Protein AF-A0A446ASQ2-F1 (afdb_monomer_lite)

Sequence (364 aa):
MKTADALNSYEVRLGFFQKNPALAAAFDKPDLTFEQSFQQFNREALRLTLPDPKKNNSLTAAIGLELTYEKGVDGVTIVNGLIDYAIAQEREKISADMDVIINNRIRELDNKITAARALYAIEKTSKIALLLEADSIKRAQLEDELKALRVELKTRRTNRIAELSEAIQIATSLGIKRPTTPSLLGDAEGGKAVNVVHTEVTNQQAPLYFLGTDALLAEKAALLRRVSDDFSEPRIAQINRSLQLLRANREVEVLKARTDEDNFLKDTGAMHKEMVRLKNLDVDLARLQLASIDRQAVEPSGPIKPKRLLIIASGILGGLLIGVIFVLLRFLVAPRHHLVVEAQPLIDTLDQPGKAAVALSSRV

Secondary structure (DSSP, 8-state):
-HHHHHHH-HHHHHHHHHH-GGGGGGT--TTS-HHHHHHHHHHHTEEEEPPPTT-TT-SS---EEEE---TT--HHHHHHHHHHHHHHHHHHHHHHHHHHHHHHHHHHHHHHHHHHHHHHHHHHHHHHHHHHHHHHHHHHHHHHHHHHHHHHHHHHHHHHHHHHHHHHHHHHHTT--S---HHHHHHTTSS------------S---GGGG-HHHHHHHHHHHHT-S--GGG-HHHHHHHHHHHHTTS-HHHHHHHH---GGGGSSSHHHHHHHHHHHHT----GGG------SS-----SS-SS--HHHHHHHHHHHHHHHHHHHHHHHHHHSPPPP--------------------------

Radius of gyration: 68.94 Å; chains: 1; bounding box: 131×49×232 Å

Structure (mmCIF, N/CA/C/O backbone):
data_AF-A0A446ASQ2-F1
#
_entry.id   AF-A0A446ASQ2-F1
#
loop_
_atom_site.group_PDB
_atom_site.id
_atom_site.type_symbol
_atom_site.label_atom_id
_atom_site.label_alt_id
_atom_site.label_comp_id
_atom_site.label_asym_id
_atom_site.label_entity_id
_atom_site.label_seq_id
_atom_site.pdbx_PDB_ins_code
_atom_site.Cartn_x
_atom_site.Cartn_y
_atom_site.Cartn_z
_atom_site.occupancy
_atom_site.B_iso_or_equiv
_atom_site.auth_seq_id
_atom_site.auth_comp_id
_atom_site.auth_asym_id
_atom_site.auth_atom_id
_atom_site.pdbx_PDB_model_num
ATOM 1 N N . MET A 1 1 ? -15.925 -6.040 38.732 1.00 58.72 1 MET A N 1
ATOM 2 C CA . MET A 1 1 ? -15.658 -4.682 39.265 1.00 58.72 1 MET A CA 1
ATOM 3 C C . MET A 1 1 ? -16.552 -3.637 38.614 1.00 58.72 1 MET A C 1
ATOM 5 O O . MET A 1 1 ? -17.286 -3.012 39.356 1.00 58.72 1 MET A O 1
ATOM 9 N N . LYS A 1 2 ? -16.617 -3.520 37.278 1.00 73.81 2 LYS A N 1
ATOM 10 C CA . LYS A 1 2 ? -17.434 -2.478 36.622 1.00 73.81 2 LYS A CA 1
ATOM 11 C C . LYS A 1 2 ? -18.931 -2.475 36.982 1.00 73.81 2 LYS A C 1
ATOM 13 O O . LYS A 1 2 ? -19.501 -1.417 37.205 1.00 73.81 2 LYS A O 1
ATOM 18 N N . THR A 1 3 ? -19.554 -3.643 37.143 1.00 77.25 3 THR A N 1
ATOM 19 C CA . THR A 1 3 ? -20.947 -3.754 37.624 1.00 77.25 3 THR A CA 1
ATOM 20 C C . THR A 1 3 ? -21.133 -3.250 39.060 1.00 77.25 3 THR A C 1
ATOM 22 O O . THR A 1 3 ? -22.179 -2.700 39.383 1.00 77.25 3 THR A O 1
ATOM 25 N N . ALA A 1 4 ? -20.115 -3.379 39.918 1.00 77.62 4 ALA A N 1
ATOM 26 C CA . ALA A 1 4 ? -20.114 -2.831 41.276 1.00 77.62 4 ALA A CA 1
ATOM 27 C C . ALA A 1 4 ? -20.062 -1.299 41.258 1.00 77.62 4 ALA A C 1
ATOM 29 O O . ALA A 1 4 ? -20.762 -0.638 42.022 1.00 77.62 4 ALA A O 1
ATOM 30 N N . ASP A 1 5 ? -19.256 -0.747 40.349 1.00 82.50 5 ASP A N 1
ATOM 31 C CA . ASP A 1 5 ? -19.137 0.694 40.147 1.00 82.50 5 ASP A CA 1
ATOM 32 C C . ASP A 1 5 ? -20.445 1.265 39.580 1.00 82.50 5 ASP A C 1
ATOM 34 O O . ASP A 1 5 ? -20.939 2.280 40.071 1.00 82.50 5 ASP A O 1
ATOM 38 N N . ALA A 1 6 ? -21.070 0.565 38.624 1.00 84.25 6 ALA A N 1
ATOM 39 C CA . ALA A 1 6 ? -22.397 0.898 38.109 1.00 84.25 6 ALA A CA 1
ATOM 40 C C . ALA A 1 6 ? -23.457 0.862 39.221 1.00 84.25 6 ALA A C 1
ATOM 42 O O . ALA A 1 6 ? -24.238 1.799 39.360 1.00 84.25 6 ALA A O 1
ATOM 43 N N . LEU A 1 7 ? -23.428 -0.161 40.080 1.00 85.12 7 LEU A N 1
ATOM 44 C CA . LEU A 1 7 ? -24.301 -0.259 41.250 1.00 85.12 7 LEU A CA 1
ATOM 45 C C . LEU A 1 7 ? -24.078 0.857 42.267 1.00 85.12 7 LEU A C 1
ATOM 47 O O . LEU A 1 7 ? -24.999 1.144 43.023 1.00 85.12 7 LEU A O 1
ATOM 51 N N . ASN A 1 8 ? -22.898 1.475 42.336 1.00 85.25 8 ASN A N 1
ATOM 52 C CA . ASN A 1 8 ? -22.621 2.612 43.218 1.00 85.25 8 ASN A CA 1
ATOM 53 C C . ASN A 1 8 ? -22.897 3.977 42.566 1.00 85.25 8 ASN A C 1
ATOM 55 O O . ASN A 1 8 ? -22.952 4.991 43.261 1.00 85.25 8 ASN A O 1
ATOM 59 N N . SER A 1 9 ? -23.075 4.010 41.245 1.00 88.06 9 SER A N 1
ATOM 60 C CA . SER A 1 9 ? -23.283 5.241 40.491 1.00 88.06 9 SER A CA 1
ATOM 61 C C . SER A 1 9 ? -24.640 5.869 40.804 1.00 88.06 9 SER A C 1
ATOM 63 O O . SER A 1 9 ? -25.688 5.232 40.680 1.00 88.06 9 SER A O 1
ATOM 65 N N . TYR A 1 10 ? -24.619 7.154 41.166 1.00 89.19 10 TYR A N 1
ATOM 66 C CA . TYR A 1 10 ? -25.827 7.953 41.373 1.00 89.19 10 TYR A CA 1
ATOM 67 C C . TYR A 1 10 ? -26.716 7.968 40.124 1.00 89.19 10 TYR A C 1
ATOM 69 O O . TYR A 1 10 ? -27.923 7.788 40.236 1.00 89.19 10 TYR A O 1
ATOM 77 N N . GLU A 1 11 ? -26.117 8.118 38.942 1.00 89.38 11 GLU A N 1
ATOM 78 C CA . GLU A 1 11 ? -26.826 8.194 37.661 1.00 89.38 11 GLU A CA 1
ATOM 79 C C . GLU A 1 11 ? -27.562 6.889 37.333 1.00 89.38 11 GLU A C 1
ATOM 81 O O . GLU A 1 11 ? -28.731 6.910 36.955 1.00 89.38 11 GLU A O 1
ATOM 86 N N . VAL A 1 12 ? -26.912 5.740 37.553 1.00 90.25 12 VAL A N 1
ATOM 87 C CA . VAL A 1 12 ? -27.516 4.420 37.309 1.00 90.25 12 VAL A CA 1
ATOM 88 C C . VAL A 1 12 ? -28.681 4.182 38.266 1.00 90.25 12 VAL A C 1
ATOM 90 O O . VAL A 1 12 ? -29.758 3.763 37.841 1.00 90.25 12 VAL A O 1
ATOM 93 N N . ARG A 1 13 ? -28.494 4.491 39.555 1.00 90.50 13 ARG A N 1
ATOM 94 C CA . ARG A 1 13 ? -29.557 4.361 40.559 1.00 90.50 13 ARG A CA 1
ATOM 95 C C . ARG A 1 13 ? -30.732 5.290 40.247 1.00 90.50 13 ARG A C 1
ATOM 97 O O . ARG A 1 13 ? -31.872 4.842 40.272 1.00 90.50 13 ARG A O 1
ATOM 104 N N . LEU A 1 14 ? -30.468 6.554 39.916 1.00 90.25 14 LEU A N 1
ATOM 105 C CA . LEU A 1 14 ? -31.502 7.530 39.569 1.00 90.25 14 LEU A CA 1
ATOM 106 C C . LEU A 1 14 ? -32.285 7.085 38.327 1.00 90.25 14 LEU A C 1
ATOM 108 O O . LEU A 1 14 ? -33.515 7.079 38.345 1.00 90.25 14 LEU A O 1
ATOM 112 N N . GLY A 1 15 ? -31.579 6.649 37.280 1.00 90.62 15 GLY A N 1
ATOM 113 C CA . GLY A 1 15 ? -32.183 6.164 36.040 1.00 90.62 15 GLY A CA 1
ATOM 114 C C . GLY A 1 15 ? -33.109 4.962 36.250 1.00 90.62 15 GLY A C 1
ATOM 115 O O . GLY A 1 15 ? -34.166 4.889 35.621 1.00 90.62 15 GLY A O 1
ATOM 116 N N . PHE A 1 16 ? -32.778 4.058 37.180 1.00 93.12 16 PHE A N 1
ATOM 117 C CA . PHE A 1 16 ? -33.658 2.945 37.551 1.00 93.12 16 PHE A CA 1
ATOM 118 C C . PHE A 1 16 ? -35.002 3.432 38.112 1.00 93.12 16 PHE A C 1
ATOM 120 O O . PHE A 1 16 ? -36.054 2.979 37.657 1.00 93.12 16 PHE A O 1
ATOM 127 N N . PHE A 1 17 ? -34.990 4.372 39.061 1.00 90.88 17 PHE A N 1
ATOM 128 C CA . PHE A 1 17 ? -36.222 4.888 39.672 1.00 90.88 17 PHE A CA 1
ATOM 129 C C . PHE A 1 17 ? -37.015 5.807 38.739 1.00 90.88 17 PHE A C 1
ATOM 131 O O . PHE A 1 17 ? -38.241 5.809 38.795 1.00 90.88 17 PHE A O 1
ATOM 138 N N . GLN A 1 18 ? -36.349 6.523 37.829 1.00 89.00 18 GLN A N 1
ATOM 139 C CA . GLN A 1 18 ? -37.027 7.280 36.771 1.00 89.00 18 GLN A CA 1
ATOM 140 C C . GLN A 1 18 ? -37.797 6.364 35.808 1.00 89.00 18 GLN A C 1
ATOM 142 O O . GLN A 1 18 ? -38.914 6.691 35.412 1.00 89.00 18 GLN A O 1
ATOM 147 N N . LYS A 1 19 ? -37.234 5.199 35.454 1.00 89.94 19 LYS A N 1
ATOM 148 C CA . LYS A 1 19 ? -37.914 4.196 34.612 1.00 89.94 19 LYS A CA 1
ATOM 149 C C . LYS A 1 19 ? -38.976 3.389 35.367 1.00 89.94 19 LYS A C 1
ATOM 151 O O . LYS A 1 19 ? -39.844 2.799 34.732 1.00 89.94 19 LYS A O 1
ATOM 156 N N . ASN A 1 20 ? -38.931 3.383 36.700 1.00 90.06 20 ASN A N 1
ATOM 157 C CA . ASN A 1 20 ? -39.860 2.655 37.567 1.00 90.06 20 ASN A CA 1
ATOM 158 C C . ASN A 1 20 ? -40.510 3.598 38.600 1.00 90.06 20 ASN A C 1
ATOM 160 O O . ASN A 1 20 ? -40.266 3.451 39.802 1.00 90.06 20 ASN A O 1
ATOM 164 N N . PRO A 1 21 ? -41.366 4.548 38.173 1.00 84.81 21 PRO A N 1
ATOM 165 C CA . PRO A 1 21 ? -41.918 5.577 39.059 1.00 84.81 21 PRO A CA 1
ATOM 166 C C . PRO A 1 21 ? -42.766 5.002 40.202 1.00 84.81 21 PRO A C 1
ATOM 168 O O . PRO A 1 21 ? -42.817 5.580 41.282 1.00 84.81 21 PRO A O 1
ATOM 171 N N . ALA A 1 22 ? -43.374 3.825 40.016 1.00 86.06 22 ALA A N 1
ATOM 172 C CA . ALA A 1 22 ? -44.120 3.134 41.069 1.00 86.06 22 ALA A CA 1
ATOM 173 C C . ALA A 1 22 ? -43.245 2.750 42.280 1.00 86.06 22 ALA A C 1
ATOM 175 O O . ALA A 1 22 ? -43.734 2.707 43.405 1.00 86.06 22 ALA A O 1
ATOM 176 N N . LEU A 1 23 ? -41.946 2.508 42.065 1.00 85.06 23 LEU A N 1
ATOM 177 C CA . LEU A 1 23 ? -40.993 2.174 43.126 1.00 85.06 23 LEU A CA 1
ATOM 178 C C . LEU A 1 23 ? -40.429 3.421 43.825 1.00 85.06 23 LEU A C 1
ATOM 180 O O . LEU A 1 23 ? -39.821 3.298 44.886 1.00 85.06 23 LEU A O 1
ATOM 184 N N . ALA A 1 24 ? -40.649 4.621 43.275 1.00 81.38 24 ALA A N 1
ATOM 185 C CA . ALA A 1 24 ? -40.200 5.874 43.884 1.00 81.38 24 ALA A CA 1
ATOM 186 C C . ALA A 1 24 ? -40.971 6.230 45.167 1.00 81.38 24 ALA A C 1
ATOM 188 O O . ALA A 1 24 ? -40.451 6.947 46.020 1.00 81.38 24 ALA A O 1
ATOM 189 N N . ALA A 1 25 ? -42.154 5.637 45.369 1.00 79.62 25 ALA A N 1
ATOM 190 C CA . ALA A 1 25 ? -42.905 5.719 46.624 1.00 79.62 25 ALA A CA 1
ATOM 191 C C . ALA A 1 25 ? -42.098 5.233 47.847 1.00 79.62 25 ALA A C 1
ATOM 193 O O . ALA A 1 25 ? -42.438 5.556 48.980 1.00 79.62 25 ALA A O 1
ATOM 194 N N . ALA A 1 26 ? -41.008 4.486 47.628 1.00 78.50 26 ALA A N 1
ATOM 195 C CA . ALA A 1 26 ? -40.071 4.063 48.664 1.00 78.50 26 ALA A CA 1
ATOM 196 C C . ALA A 1 26 ? -39.354 5.215 49.384 1.00 78.50 26 ALA A C 1
ATOM 198 O O . ALA A 1 26 ? -38.871 5.028 50.501 1.00 78.50 26 ALA A O 1
ATOM 199 N N . PHE A 1 27 ? -39.226 6.371 48.731 1.00 82.06 27 PHE A N 1
ATOM 200 C CA . PHE A 1 27 ? -38.487 7.516 49.256 1.00 82.06 27 PHE A CA 1
ATOM 201 C C . PHE A 1 27 ? -39.173 8.858 49.025 1.00 82.06 27 PHE A C 1
ATOM 203 O O . PHE A 1 27 ? -38.632 9.876 49.451 1.00 82.06 27 PHE A O 1
ATOM 210 N N . ASP A 1 28 ? -40.336 8.878 48.376 1.00 80.62 28 ASP A N 1
ATOM 211 C CA . ASP A 1 28 ? -41.070 10.109 48.131 1.00 80.62 28 ASP A CA 1
ATOM 212 C C . ASP A 1 28 ? -41.497 10.759 49.456 1.00 80.62 28 ASP A C 1
ATOM 214 O O . ASP A 1 28 ? -42.126 10.132 50.312 1.00 80.62 28 ASP A O 1
ATOM 218 N N . LYS A 1 29 ? -41.094 12.017 49.652 1.00 80.00 29 LYS A N 1
ATOM 219 C CA . LYS A 1 29 ? -41.368 12.787 50.866 1.00 80.00 29 LYS A CA 1
ATOM 220 C C . LYS A 1 29 ? -42.029 14.099 50.460 1.00 80.00 29 LYS A C 1
ATOM 222 O O . LYS A 1 29 ? -41.419 14.839 49.693 1.00 80.00 29 LYS A O 1
ATOM 227 N N . PRO A 1 30 ? -43.205 14.434 51.018 1.00 76.88 30 PRO A N 1
ATOM 228 C CA . PRO A 1 30 ? -43.970 15.611 50.602 1.00 76.88 30 PRO A CA 1
ATOM 229 C C . PRO A 1 30 ? -43.236 16.944 50.829 1.00 76.88 30 PRO A C 1
ATOM 231 O O . PRO A 1 30 ? -43.546 17.926 50.163 1.00 76.88 30 PRO A O 1
ATOM 234 N N . ASP A 1 31 ? -42.245 16.971 51.726 1.00 81.69 31 ASP A N 1
ATOM 235 C CA . ASP A 1 31 ? -41.517 18.185 52.117 1.00 81.69 31 ASP A CA 1
ATOM 236 C C . ASP A 1 31 ? -40.181 18.391 51.372 1.00 81.69 31 ASP A C 1
ATOM 238 O O . ASP A 1 31 ? -39.486 19.378 51.616 1.00 81.69 31 ASP A O 1
ATOM 242 N N . LEU A 1 32 ? -39.776 17.462 50.495 1.00 84.69 32 LEU A N 1
ATOM 243 C CA . LEU A 1 32 ? -38.488 17.499 49.791 1.00 84.69 32 LEU A CA 1
ATOM 244 C C . LEU A 1 32 ? -38.676 17.411 48.278 1.00 84.69 32 LEU A C 1
ATOM 246 O O . LEU A 1 32 ? -39.645 16.843 47.784 1.00 84.69 32 LEU A O 1
ATOM 250 N N . THR A 1 33 ? -37.706 17.930 47.523 1.00 87.06 33 THR A N 1
ATOM 251 C CA . THR A 1 33 ? -37.672 17.665 46.080 1.00 87.06 33 THR A CA 1
ATOM 252 C C . THR A 1 33 ? -37.328 16.199 45.820 1.00 87.06 33 THR A C 1
ATOM 254 O O . THR A 1 33 ? -36.648 15.559 46.625 1.00 87.06 33 THR A O 1
ATOM 257 N N . PHE A 1 34 ? -37.744 15.675 44.665 1.00 84.81 34 PHE A N 1
ATOM 258 C CA . PHE A 1 34 ? -37.451 14.298 44.254 1.00 84.81 34 PHE A CA 1
ATOM 259 C C . PHE A 1 34 ? -35.954 13.951 44.333 1.00 84.81 34 PHE A C 1
ATOM 261 O O . PHE A 1 34 ? -35.575 12.877 44.789 1.00 84.81 34 PHE A O 1
ATOM 268 N N . GLU A 1 35 ? -35.076 14.868 43.921 1.00 86.12 35 GLU A N 1
ATOM 269 C CA . GLU A 1 35 ? -33.626 14.648 43.982 1.00 86.12 35 GLU A CA 1
ATOM 270 C C . GLU A 1 35 ? -33.098 14.644 45.421 1.00 86.12 35 GLU A C 1
ATOM 272 O O . GLU A 1 35 ? -32.247 13.825 45.764 1.00 86.12 35 GLU A O 1
ATOM 277 N N . GLN A 1 36 ? -33.619 15.519 46.285 1.00 86.94 36 GLN A N 1
ATOM 278 C CA . GLN A 1 36 ? -33.233 15.570 47.698 1.00 86.94 36 GLN A CA 1
ATOM 279 C C . GLN A 1 36 ? -33.691 14.317 48.448 1.00 86.94 36 GLN A C 1
ATOM 281 O O . GLN A 1 36 ? -32.929 13.753 49.239 1.00 86.94 36 GLN A O 1
ATOM 286 N N . SER A 1 37 ? -34.915 13.859 48.183 1.00 87.25 37 SER A N 1
ATOM 287 C CA . SER A 1 37 ? -35.464 12.643 48.777 1.00 87.25 37 SER A CA 1
ATOM 288 C C . SER A 1 37 ? -34.714 11.399 48.287 1.00 87.25 37 SER A C 1
ATOM 290 O O . SER A 1 37 ? -34.310 10.563 49.101 1.00 87.25 37 SER A O 1
ATOM 292 N N . PHE A 1 38 ? -34.394 11.339 46.992 1.00 89.50 38 PHE A N 1
ATOM 293 C CA . PHE A 1 38 ? -33.566 10.290 46.406 1.00 89.50 38 PHE A CA 1
ATOM 294 C C . PHE A 1 38 ? -32.138 10.277 46.972 1.00 89.50 38 PHE A C 1
ATOM 296 O O . PHE A 1 38 ? -31.625 9.220 47.341 1.00 89.50 38 PHE A O 1
ATOM 303 N N . GLN A 1 39 ? -31.487 11.436 47.103 1.00 87.88 39 GLN A N 1
ATOM 304 C CA . GLN A 1 39 ? -30.143 11.530 47.677 1.00 87.88 39 GLN A CA 1
ATOM 305 C C . GLN A 1 39 ? -30.125 11.075 49.142 1.00 87.88 39 GLN A C 1
ATOM 307 O O . GLN A 1 39 ? -29.208 10.356 49.556 1.00 87.88 39 GLN A O 1
ATOM 312 N N . GLN A 1 40 ? -31.138 11.459 49.926 1.00 86.62 40 GLN A N 1
ATOM 313 C CA . GLN A 1 40 ? -31.275 11.008 51.307 1.00 86.62 40 GLN A CA 1
ATOM 314 C C . GLN A 1 40 ? -31.456 9.487 51.376 1.00 86.62 40 GLN A C 1
ATOM 316 O O . GLN A 1 40 ? -30.736 8.817 52.120 1.00 86.62 40 GLN A O 1
ATOM 321 N N . PHE A 1 41 ? -32.358 8.935 50.566 1.00 88.56 41 PHE A N 1
ATOM 322 C CA . PHE A 1 41 ? -32.568 7.494 50.444 1.00 88.56 41 PHE A CA 1
ATOM 323 C C . PHE A 1 41 ? -31.278 6.759 50.074 1.00 88.56 41 PHE A C 1
ATOM 325 O O . PHE A 1 41 ? -30.896 5.789 50.727 1.00 88.56 41 PHE A O 1
ATOM 332 N N . ASN A 1 42 ? -30.536 7.267 49.095 1.00 87.62 42 ASN A N 1
ATOM 333 C CA . ASN A 1 42 ? -29.297 6.650 48.651 1.00 87.62 42 ASN A CA 1
ATOM 334 C C . ASN A 1 42 ? -28.225 6.590 49.754 1.00 87.62 42 ASN A C 1
ATOM 336 O O . ASN A 1 42 ? -27.431 5.654 49.794 1.00 87.62 42 ASN A O 1
ATOM 340 N N . ARG A 1 43 ? -28.203 7.583 50.654 1.00 86.25 43 ARG A N 1
ATOM 341 C CA . ARG A 1 43 ? -27.259 7.661 51.779 1.00 86.25 43 ARG A CA 1
ATOM 342 C C . ARG A 1 43 ? -27.683 6.805 52.976 1.00 86.25 43 ARG A C 1
ATOM 344 O O . ARG A 1 43 ? -26.828 6.277 53.686 1.00 86.25 43 ARG A O 1
ATOM 351 N N . GLU A 1 44 ? -28.982 6.734 53.251 1.00 85.06 44 GLU A N 1
ATOM 352 C CA . GLU A 1 44 ? -29.517 6.179 54.503 1.00 85.06 44 GLU A CA 1
ATOM 353 C C . GLU A 1 44 ? -30.067 4.757 54.347 1.00 85.06 44 GLU A C 1
ATOM 355 O O . GLU A 1 44 ? -29.914 3.946 55.263 1.00 85.06 44 GLU A O 1
ATOM 360 N N . ALA A 1 45 ? -30.667 4.449 53.196 1.00 82.56 45 ALA A N 1
ATOM 361 C CA . ALA A 1 45 ? -31.369 3.198 52.933 1.00 82.56 45 ALA A CA 1
ATOM 362 C C . ALA A 1 45 ? -30.530 2.186 52.144 1.00 82.56 45 ALA A C 1
ATOM 364 O O . ALA A 1 45 ? -30.562 1.003 52.478 1.00 82.56 45 ALA A O 1
ATOM 365 N N . LEU A 1 46 ? -29.779 2.628 51.128 1.00 85.56 46 LEU A N 1
ATOM 366 C CA . LEU A 1 46 ? -28.970 1.758 50.265 1.00 85.56 46 LEU A CA 1
ATOM 367 C C . LEU A 1 46 ? -27.531 1.636 50.773 1.00 85.56 46 LEU A C 1
ATOM 369 O O . LEU A 1 46 ? -26.803 2.622 50.877 1.00 85.56 46 LEU A O 1
ATOM 373 N N . ARG A 1 47 ? -27.081 0.409 51.037 1.00 85.25 47 ARG A N 1
ATOM 374 C CA . ARG A 1 47 ? -25.702 0.116 51.448 1.00 85.25 47 ARG A CA 1
ATOM 375 C C . ARG A 1 47 ? -25.067 -0.892 50.503 1.00 85.25 47 ARG A C 1
ATOM 377 O O . ARG A 1 47 ? -25.586 -1.987 50.322 1.00 85.25 47 ARG A O 1
ATOM 384 N N . LEU A 1 48 ? -23.925 -0.513 49.931 1.00 83.88 48 LEU A N 1
ATOM 385 C CA . LEU A 1 48 ? -23.087 -1.388 49.117 1.00 83.88 48 LEU A CA 1
ATOM 386 C C . LEU A 1 48 ? -21.874 -1.817 49.947 1.00 83.88 48 LEU A C 1
ATOM 388 O O . LEU A 1 48 ? -21.103 -0.970 50.401 1.00 83.88 48 LEU A O 1
ATOM 392 N N . THR A 1 49 ? -21.703 -3.117 50.154 1.00 82.81 49 THR A N 1
ATOM 393 C CA . THR A 1 49 ? -20.533 -3.683 50.826 1.00 82.81 49 THR A CA 1
ATOM 394 C C . THR A 1 49 ? -19.553 -4.199 49.778 1.00 82.81 49 THR A C 1
ATOM 396 O O . THR A 1 49 ? -19.872 -5.062 48.961 1.00 82.81 49 THR A O 1
ATOM 399 N N . LEU A 1 50 ? -18.350 -3.621 49.779 1.00 77.94 50 LEU A N 1
ATOM 400 C CA . LEU A 1 50 ? -17.259 -3.997 48.884 1.00 77.94 50 LEU A CA 1
ATOM 401 C C . LEU A 1 50 ? -16.238 -4.863 49.645 1.00 77.94 50 LEU A C 1
ATOM 403 O O . LEU A 1 50 ? -15.996 -4.608 50.829 1.00 77.94 50 LEU A O 1
ATOM 407 N N . PRO A 1 51 ? -15.614 -5.859 48.992 1.00 71.75 51 PRO A N 1
ATOM 408 C CA . PRO A 1 51 ? -14.520 -6.628 49.581 1.00 71.75 51 PRO A CA 1
ATOM 409 C C . PRO A 1 51 ? -13.352 -5.722 49.995 1.00 71.75 51 PRO A C 1
ATOM 411 O O . PRO A 1 51 ? -12.992 -4.798 49.268 1.00 71.75 51 PRO A O 1
ATOM 414 N N . ASP A 1 52 ? -12.735 -6.006 51.143 1.00 68.38 52 ASP A N 1
ATOM 415 C CA . ASP A 1 52 ? -11.587 -5.244 51.645 1.00 68.38 52 ASP A CA 1
ATOM 416 C C . ASP A 1 52 ? -10.340 -5.512 50.774 1.00 68.38 52 ASP A C 1
ATOM 418 O O . ASP A 1 52 ? -9.850 -6.649 50.753 1.00 68.38 52 ASP A O 1
ATOM 422 N N . PRO A 1 53 ? -9.786 -4.500 50.075 1.00 63.72 53 PRO A N 1
ATOM 423 C CA . PRO A 1 53 ? -8.672 -4.684 49.144 1.00 63.72 53 PRO A CA 1
ATOM 424 C C . PRO A 1 53 ? -7.373 -5.137 49.824 1.00 63.72 53 PRO A C 1
ATOM 426 O O . PRO A 1 53 ? -6.449 -5.567 49.140 1.00 63.72 53 PRO A O 1
ATOM 429 N N . LYS A 1 54 ? -7.274 -5.052 51.159 1.00 65.50 54 LYS A N 1
ATOM 430 C CA . LYS A 1 54 ? -6.079 -5.456 51.922 1.00 65.50 54 LYS A CA 1
ATOM 431 C C . LYS A 1 54 ? -6.112 -6.911 52.403 1.00 65.50 54 LYS A C 1
ATOM 433 O O . LYS A 1 54 ? -5.107 -7.403 52.915 1.00 65.50 54 LYS A O 1
ATOM 438 N N . LYS A 1 55 ? -7.235 -7.623 52.250 1.00 62.62 55 LYS A N 1
ATOM 439 C CA . LYS A 1 55 ? -7.368 -9.039 52.633 1.00 62.62 55 LYS A CA 1
ATOM 440 C C . LYS A 1 55 ? -7.181 -9.952 51.417 1.00 62.62 55 LYS A C 1
ATOM 442 O O . LYS A 1 55 ? -8.151 -10.404 50.812 1.00 62.62 55 LYS A O 1
ATOM 447 N N . ASN A 1 56 ? -5.923 -10.291 51.127 1.00 53.34 56 ASN A N 1
ATOM 448 C CA . ASN A 1 56 ? -5.476 -11.153 50.014 1.00 53.34 56 ASN A CA 1
ATOM 449 C C . ASN A 1 56 ? -6.011 -12.606 50.012 1.00 53.34 56 ASN A C 1
ATOM 451 O O . ASN A 1 56 ? -5.634 -13.375 49.136 1.00 53.34 56 ASN A O 1
ATOM 455 N N . ASN A 1 57 ? -6.872 -13.004 50.957 1.00 51.03 57 ASN A N 1
ATOM 456 C CA . ASN A 1 57 ? -7.339 -14.390 51.114 1.00 51.03 57 ASN A CA 1
ATOM 457 C C . ASN A 1 57 ? -8.842 -14.589 50.832 1.00 51.03 57 ASN A C 1
ATOM 459 O O . ASN A 1 57 ? -9.428 -15.592 51.238 1.00 51.03 57 ASN A O 1
ATOM 463 N N . SER A 1 58 ? -9.491 -13.631 50.169 1.00 51.72 58 SER A N 1
ATOM 464 C CA . SER A 1 58 ? -10.930 -13.689 49.892 1.00 51.72 58 SER A CA 1
ATOM 465 C C . SER A 1 58 ? -11.177 -14.413 48.565 1.00 51.72 58 SER A C 1
ATOM 467 O O . SER A 1 58 ? -11.200 -13.790 47.509 1.00 51.72 58 SER A O 1
ATOM 469 N N . LEU A 1 59 ? -11.350 -15.736 48.623 1.00 52.44 59 LEU A N 1
ATOM 470 C CA . LEU A 1 59 ? -11.591 -16.626 47.471 1.00 52.44 59 LEU A CA 1
ATOM 471 C C . LEU A 1 59 ? -12.855 -16.293 46.645 1.00 52.44 59 LEU A C 1
ATOM 473 O O . LEU A 1 59 ? -13.040 -16.850 45.569 1.00 52.44 59 LEU A O 1
ATOM 477 N N . THR A 1 60 ? -13.679 -15.344 47.086 1.00 54.53 60 THR A N 1
ATOM 478 C CA . THR A 1 60 ? -14.767 -14.745 46.303 1.00 54.53 60 THR A CA 1
ATOM 479 C C . THR A 1 60 ? -14.913 -13.276 46.685 1.00 54.53 60 THR A C 1
ATOM 481 O O . THR A 1 60 ? -15.303 -12.949 47.808 1.00 54.53 60 THR A O 1
ATOM 484 N N . ALA A 1 61 ? -14.610 -12.375 45.751 1.00 65.25 61 ALA A N 1
ATOM 485 C CA . ALA A 1 61 ? -14.904 -10.950 45.863 1.00 65.25 61 ALA A CA 1
ATOM 486 C C . ALA A 1 61 ? -16.423 -10.724 45.709 1.00 65.25 61 ALA A C 1
ATOM 488 O O . ALA A 1 61 ? -16.892 -10.300 44.656 1.00 65.25 61 ALA A O 1
ATOM 489 N N . ALA A 1 62 ? -17.198 -11.079 46.736 1.00 73.00 62 ALA A N 1
ATOM 490 C CA . ALA A 1 62 ? -18.646 -10.905 46.752 1.00 73.00 62 ALA A CA 1
ATOM 491 C C . ALA A 1 62 ? -19.008 -9.458 47.111 1.00 73.00 62 ALA A C 1
ATOM 493 O O . ALA A 1 62 ? -18.451 -8.877 48.042 1.00 73.00 62 ALA A O 1
ATOM 494 N N . ILE A 1 63 ? -19.945 -8.885 46.364 1.00 82.00 63 ILE A N 1
ATOM 495 C CA . ILE A 1 63 ? -20.480 -7.545 46.600 1.00 82.00 63 ILE A CA 1
ATOM 496 C C . ILE A 1 63 ? -21.871 -7.722 47.198 1.00 82.00 63 ILE A C 1
ATOM 498 O O . ILE A 1 63 ? -22.703 -8.411 46.610 1.00 82.00 63 ILE A O 1
ATOM 502 N N . GLY A 1 64 ? -22.118 -7.125 48.362 1.00 84.94 64 GLY A N 1
ATOM 503 C CA . GLY A 1 64 ? -23.434 -7.143 48.992 1.00 84.94 64 GLY A CA 1
ATOM 504 C C . GLY A 1 64 ? -24.180 -5.844 48.724 1.00 84.94 64 GLY A C 1
ATOM 505 O O . GLY A 1 64 ? -23.614 -4.760 48.862 1.00 84.94 64 GLY A O 1
ATOM 506 N N . LEU A 1 65 ? -25.455 -5.949 48.360 1.00 87.38 65 LEU A N 1
ATOM 507 C CA . LEU A 1 65 ? -26.361 -4.811 48.270 1.00 87.38 65 LEU A CA 1
ATOM 508 C C . LEU A 1 65 ? -27.480 -4.992 49.294 1.00 87.38 65 LEU A C 1
ATOM 510 O O . LEU A 1 65 ? -28.214 -5.977 49.258 1.00 87.38 65 LEU A O 1
ATOM 514 N N . GLU A 1 66 ? -27.598 -4.035 50.205 1.00 87.44 66 GLU A N 1
ATOM 515 C CA . GLU A 1 66 ? -28.606 -4.022 51.259 1.00 87.44 66 GLU A CA 1
ATOM 516 C C . GLU A 1 66 ? -29.499 -2.792 51.110 1.00 87.44 66 GLU A C 1
ATOM 518 O O . GLU A 1 66 ? -29.017 -1.687 50.843 1.00 87.44 66 GLU A O 1
ATOM 523 N N . LEU A 1 67 ? -30.801 -2.979 51.326 1.00 89.50 67 LEU A N 1
ATOM 524 C CA . LEU A 1 67 ? -31.786 -1.906 51.336 1.00 89.50 67 LEU A CA 1
ATOM 525 C C . LEU A 1 67 ? -32.571 -1.916 52.649 1.00 89.50 67 LEU A C 1
ATOM 527 O O . LEU A 1 67 ? -33.165 -2.925 53.025 1.00 89.50 67 LEU A O 1
ATOM 531 N N . THR A 1 68 ? -32.609 -0.769 53.323 1.00 87.94 68 THR A N 1
ATOM 532 C CA . THR A 1 68 ? -33.463 -0.524 54.492 1.00 87.94 68 THR A CA 1
ATOM 533 C C . THR A 1 68 ? -34.680 0.288 54.068 1.00 87.94 68 THR A C 1
ATOM 535 O O . THR A 1 68 ? -34.523 1.377 53.533 1.00 87.94 68 THR A O 1
ATOM 538 N N . TYR A 1 69 ? -35.888 -0.212 54.319 1.00 86.75 69 TYR A N 1
ATOM 539 C CA . TYR A 1 69 ? -37.126 0.407 53.840 1.00 86.75 69 TYR A CA 1
ATOM 540 C C . TYR A 1 69 ? -38.249 0.360 54.887 1.00 86.75 69 TYR A C 1
ATOM 542 O O . TYR A 1 69 ? -38.181 -0.399 55.859 1.00 86.75 69 TYR A O 1
ATOM 550 N N . GLU A 1 70 ? -39.268 1.203 54.701 1.00 83.69 70 GLU A N 1
ATOM 551 C CA . GLU A 1 70 ? -40.446 1.282 55.571 1.00 83.69 70 GLU A CA 1
ATOM 552 C C . GLU A 1 70 ? -41.508 0.225 55.231 1.00 83.69 70 GLU A C 1
ATOM 554 O O . GLU A 1 70 ? -41.518 -0.379 54.159 1.00 83.69 70 GLU A O 1
ATOM 559 N N . LYS A 1 71 ? -42.440 -0.015 56.161 1.00 78.62 71 LYS A N 1
ATOM 560 C CA . LYS A 1 71 ? -43.498 -1.014 55.974 1.00 78.62 71 LYS A CA 1
ATOM 561 C C . LYS A 1 71 ? -44.443 -0.581 54.844 1.00 78.62 71 LYS A C 1
ATOM 563 O O . LYS A 1 71 ? -45.078 0.458 54.955 1.00 78.62 71 LYS A O 1
ATOM 568 N N . GLY A 1 72 ? -44.585 -1.421 53.817 1.00 78.25 72 GLY A N 1
ATOM 569 C CA . GLY A 1 72 ? -45.407 -1.145 52.628 1.00 78.25 72 GLY A CA 1
ATOM 570 C C . GLY A 1 72 ? -44.594 -0.865 51.361 1.00 78.25 72 GLY A C 1
ATOM 571 O O . GLY A 1 72 ? -45.171 -0.807 50.282 1.00 78.25 72 GLY A O 1
ATOM 572 N N . VAL A 1 73 ? -43.268 -0.746 51.480 1.00 84.75 73 VAL A N 1
ATOM 573 C CA . VAL A 1 73 ? -42.347 -0.625 50.346 1.00 84.75 73 VAL A CA 1
ATOM 574 C C . VAL A 1 73 ? -41.878 -2.008 49.900 1.00 84.75 73 VAL A C 1
ATOM 576 O O . VAL A 1 73 ? -41.439 -2.813 50.723 1.00 84.75 73 VAL A O 1
ATOM 579 N N . ASP A 1 74 ? -41.910 -2.267 48.594 1.00 85.50 74 ASP A N 1
ATOM 580 C CA . ASP A 1 74 ? -41.354 -3.487 48.008 1.00 85.50 74 ASP A CA 1
ATOM 581 C C . ASP A 1 74 ? -39.835 -3.362 47.812 1.00 85.50 74 ASP A C 1
ATOM 583 O O . ASP A 1 74 ? -39.321 -3.059 46.732 1.00 85.50 74 ASP A O 1
ATOM 587 N N . GLY A 1 75 ? -39.095 -3.568 48.902 1.00 85.44 75 GLY A N 1
ATOM 588 C CA . GLY A 1 75 ? -37.639 -3.487 48.874 1.00 85.44 75 GLY A CA 1
ATOM 589 C C . GLY A 1 75 ? -36.957 -4.616 48.094 1.00 85.44 75 GLY A C 1
ATOM 590 O O . GLY A 1 75 ? -35.837 -4.430 47.622 1.00 85.44 75 GLY A O 1
ATOM 591 N N . VAL A 1 76 ? -37.608 -5.773 47.930 1.00 88.75 76 VAL A N 1
ATOM 592 C CA . VAL A 1 76 ? -37.033 -6.918 47.204 1.00 88.75 76 VAL A CA 1
ATOM 593 C C . VAL A 1 76 ? -36.981 -6.619 45.712 1.00 88.75 76 VAL A C 1
ATOM 595 O O . VAL A 1 76 ? -35.925 -6.776 45.091 1.00 88.75 76 VAL A O 1
ATOM 598 N N . THR A 1 77 ? -38.085 -6.115 45.157 1.00 90.25 77 THR A N 1
ATOM 599 C CA . THR A 1 77 ? -38.155 -5.704 43.751 1.00 90.25 77 THR A CA 1
ATOM 600 C C . THR A 1 77 ? -37.189 -4.560 43.455 1.00 90.25 77 THR A C 1
ATOM 602 O O . THR A 1 77 ? -36.547 -4.563 42.406 1.00 90.25 77 THR A O 1
ATOM 605 N N . ILE A 1 78 ? -37.002 -3.623 44.393 1.00 90.31 78 ILE A N 1
ATOM 606 C CA . ILE A 1 78 ? -36.020 -2.539 44.240 1.00 90.31 78 ILE A CA 1
ATOM 607 C C . ILE A 1 78 ? -34.594 -3.088 44.145 1.00 90.31 78 ILE A C 1
ATOM 609 O O . ILE A 1 78 ? -33.861 -2.701 43.240 1.00 90.31 78 ILE A O 1
ATOM 613 N N . VAL A 1 79 ? -34.179 -3.977 45.055 1.00 90.62 79 VAL A N 1
ATOM 614 C CA . VAL A 1 79 ? -32.795 -4.485 45.070 1.00 90.62 79 VAL A CA 1
ATOM 615 C C . VAL A 1 79 ? -32.509 -5.358 43.851 1.00 90.62 79 VAL A C 1
ATOM 617 O O . VAL A 1 79 ? -31.524 -5.114 43.156 1.00 90.62 79 VAL A O 1
ATOM 620 N N . ASN A 1 80 ? -33.365 -6.343 43.565 1.00 91.81 80 ASN A N 1
ATOM 621 C CA . ASN A 1 80 ? -33.168 -7.230 42.417 1.00 91.81 80 ASN A CA 1
ATOM 622 C C . ASN A 1 80 ? -33.262 -6.444 41.097 1.00 91.81 80 ASN A C 1
ATOM 624 O O . ASN A 1 80 ? -32.378 -6.561 40.250 1.00 91.81 80 ASN A O 1
ATOM 628 N N . GLY A 1 81 ? -34.258 -5.562 40.963 1.00 91.19 81 GLY A N 1
ATOM 629 C CA . GLY A 1 81 ? -34.437 -4.736 39.769 1.00 91.19 81 GLY A CA 1
ATOM 630 C C . GLY A 1 81 ? -33.289 -3.753 39.534 1.00 91.19 81 GLY A C 1
ATOM 631 O O . GLY A 1 81 ? -32.879 -3.556 38.392 1.00 91.19 81 GLY A O 1
ATOM 632 N N . LEU A 1 82 ? -32.719 -3.173 40.595 1.00 90.75 82 LEU A N 1
ATOM 633 C CA . LEU A 1 82 ? -31.557 -2.293 40.479 1.00 90.75 82 LEU A CA 1
ATOM 634 C C . LEU A 1 82 ? -30.305 -3.056 40.018 1.00 90.75 82 LEU A C 1
ATOM 636 O O . LEU A 1 82 ? -29.522 -2.518 39.234 1.00 90.75 82 LEU A O 1
ATOM 640 N N . ILE A 1 83 ? -30.118 -4.300 40.474 1.00 90.56 83 ILE A N 1
ATOM 641 C CA . ILE A 1 83 ? -29.025 -5.170 40.015 1.00 90.56 83 ILE A CA 1
ATOM 642 C C . ILE A 1 83 ? -29.179 -5.479 38.527 1.00 90.56 83 ILE A C 1
ATOM 644 O O . ILE A 1 83 ? -28.234 -5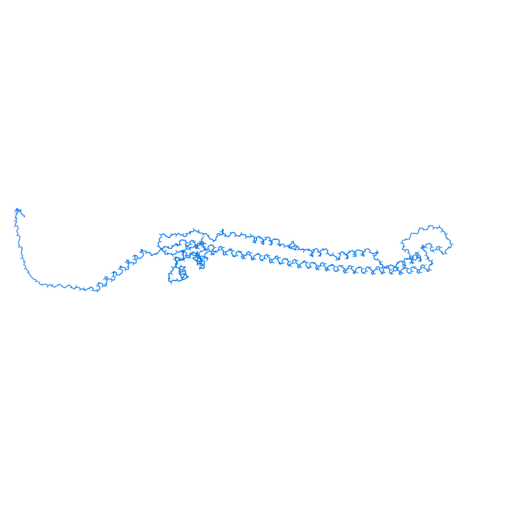.261 37.766 1.00 90.56 83 ILE A O 1
ATOM 648 N N . ASP A 1 84 ? -30.365 -5.908 38.101 1.00 90.25 84 ASP A N 1
ATOM 649 C CA . ASP A 1 84 ? -30.639 -6.207 36.694 1.00 90.25 84 ASP A CA 1
ATOM 650 C C . ASP A 1 84 ? -30.465 -4.965 35.809 1.00 90.25 84 ASP A C 1
ATOM 652 O O . ASP A 1 84 ? -29.856 -5.038 34.738 1.00 90.25 84 ASP A O 1
ATOM 656 N N . TYR A 1 85 ? -30.921 -3.802 36.285 1.00 91.75 85 TYR A N 1
ATOM 657 C CA . TYR A 1 85 ? -30.750 -2.529 35.592 1.00 91.75 85 TYR A CA 1
ATOM 658 C C . TYR A 1 85 ? -29.278 -2.141 35.439 1.00 91.75 85 TYR A C 1
ATOM 660 O O . TYR A 1 85 ? -28.845 -1.776 34.347 1.00 91.75 85 TYR A O 1
ATOM 668 N N . ALA A 1 86 ? -28.485 -2.255 36.507 1.00 90.56 86 ALA A N 1
ATOM 669 C CA . ALA A 1 86 ? -27.059 -1.950 36.462 1.00 90.56 86 ALA A CA 1
ATOM 670 C C . ALA A 1 86 ? -26.298 -2.901 35.522 1.00 90.56 86 ALA A C 1
ATOM 672 O O . ALA A 1 86 ? -25.413 -2.461 34.786 1.00 90.56 86 ALA A O 1
ATOM 673 N N . ILE A 1 87 ? -26.661 -4.189 35.499 1.00 89.62 87 ILE A N 1
ATOM 674 C CA . ILE A 1 87 ? -26.102 -5.171 34.561 1.00 89.62 87 ILE A CA 1
ATOM 675 C C . ILE A 1 87 ? -26.465 -4.808 33.115 1.00 89.62 87 ILE A C 1
ATOM 677 O O . ILE A 1 87 ? -25.594 -4.840 32.244 1.00 89.62 87 ILE A O 1
ATOM 681 N N . ALA A 1 88 ? -27.723 -4.448 32.852 1.00 89.50 88 ALA A N 1
ATOM 682 C CA . ALA A 1 88 ? -28.179 -4.052 31.522 1.00 89.50 88 ALA A CA 1
ATOM 683 C C . ALA A 1 88 ? -27.472 -2.780 31.025 1.00 89.50 88 ALA A C 1
ATOM 685 O O . ALA A 1 88 ? -27.008 -2.749 29.886 1.00 89.50 88 ALA A O 1
ATOM 686 N N . GLN A 1 89 ? -27.317 -1.774 31.889 1.00 90.44 89 GLN A N 1
ATOM 687 C CA . GLN A 1 89 ? -26.634 -0.525 31.547 1.00 90.44 89 GLN A CA 1
ATOM 688 C C . GLN A 1 89 ? -25.146 -0.747 31.240 1.00 90.44 89 GLN A C 1
ATOM 690 O O . GLN A 1 89 ? -24.612 -0.188 30.284 1.00 90.44 89 GLN A O 1
ATOM 695 N N . GLU A 1 90 ? -24.462 -1.586 32.025 1.00 89.06 90 GLU A N 1
ATOM 696 C CA . GLU A 1 90 ? -23.055 -1.911 31.771 1.00 89.06 90 GLU A CA 1
ATOM 697 C C . GLU A 1 90 ? -22.890 -2.706 30.467 1.00 89.06 90 GLU A C 1
ATOM 699 O O . GLU A 1 90 ? -21.934 -2.487 29.725 1.00 89.06 90 GLU A O 1
ATOM 704 N N . ARG A 1 91 ? -23.847 -3.586 30.141 1.00 89.06 91 ARG A N 1
ATOM 705 C CA . ARG A 1 91 ? -23.873 -4.297 28.855 1.00 89.06 91 ARG A CA 1
ATOM 706 C C . ARG A 1 91 ? -23.975 -3.331 27.679 1.00 89.06 91 ARG A C 1
ATOM 708 O O . ARG A 1 91 ? -23.227 -3.478 26.716 1.00 89.06 91 ARG A O 1
ATOM 715 N N . GLU A 1 92 ? -24.876 -2.356 27.765 1.00 89.12 92 GLU A N 1
ATOM 716 C CA . GLU A 1 92 ? -25.052 -1.325 26.738 1.00 89.12 92 GLU A CA 1
ATOM 717 C C . GLU A 1 92 ? -23.767 -0.512 26.547 1.00 89.12 92 GLU A C 1
ATOM 719 O O . GLU A 1 92 ? -23.296 -0.337 25.423 1.00 89.12 92 GLU A O 1
ATOM 724 N N . LYS A 1 93 ? -23.134 -0.098 27.649 1.00 89.25 93 LYS A N 1
ATOM 725 C CA . LYS A 1 93 ? -21.864 0.632 27.610 1.00 89.25 93 LYS A CA 1
ATOM 726 C C . LYS A 1 93 ? -20.747 -0.178 26.950 1.00 89.25 93 LYS A C 1
ATOM 728 O O . LYS A 1 93 ? -20.021 0.351 26.115 1.00 89.25 93 LYS A O 1
ATOM 733 N N . ILE A 1 94 ? -20.627 -1.463 27.284 1.00 90.06 94 ILE A N 1
ATOM 734 C CA . ILE A 1 94 ? -19.640 -2.357 26.663 1.00 90.06 94 ILE A CA 1
ATOM 735 C C . ILE A 1 94 ? -19.907 -2.518 25.165 1.00 90.06 94 ILE A C 1
ATOM 737 O O . ILE A 1 94 ? -18.950 -2.545 24.394 1.00 90.06 94 ILE A O 1
ATOM 741 N N . SER A 1 95 ? -21.174 -2.586 24.744 1.00 89.44 95 SER A N 1
ATOM 742 C CA . SER A 1 95 ? -21.536 -2.610 23.322 1.00 89.44 95 SER A CA 1
ATOM 743 C C . SER A 1 95 ? -21.020 -1.373 22.598 1.00 89.44 95 SER A C 1
ATOM 745 O O . SER A 1 95 ? -20.301 -1.497 21.611 1.00 89.44 95 SER A O 1
ATOM 747 N N . ALA A 1 96 ? -21.314 -0.190 23.139 1.00 90.69 96 ALA A N 1
ATOM 748 C CA . ALA A 1 96 ? -20.872 1.070 22.556 1.00 90.69 96 ALA A CA 1
ATOM 749 C C . ALA A 1 96 ? -19.336 1.174 22.508 1.00 90.69 96 ALA A C 1
ATOM 751 O O . ALA A 1 96 ? -18.765 1.582 21.495 1.00 90.69 96 ALA A O 1
ATOM 752 N N . ASP A 1 97 ? -18.647 0.754 23.572 1.00 91.19 97 ASP A N 1
ATOM 753 C CA . ASP A 1 97 ? -17.183 0.721 23.609 1.00 91.19 97 ASP A CA 1
ATOM 754 C C . ASP A 1 97 ? -16.614 -0.250 22.552 1.00 91.19 97 ASP A C 1
ATOM 756 O O . ASP A 1 97 ? -15.634 0.072 21.870 1.00 91.19 97 ASP A O 1
ATOM 760 N N . MET A 1 98 ? -17.224 -1.429 22.373 1.00 90.25 98 MET A N 1
ATOM 761 C CA . MET A 1 98 ? -16.828 -2.383 21.332 1.00 90.25 98 MET A CA 1
ATOM 762 C C . MET A 1 98 ? -17.031 -1.810 19.930 1.00 90.25 98 MET A C 1
ATOM 764 O O . MET A 1 98 ? -16.127 -1.943 19.102 1.00 90.25 98 MET A O 1
ATOM 768 N N . ASP A 1 99 ? -18.142 -1.117 19.675 1.00 91.19 99 ASP A N 1
ATOM 769 C CA . ASP A 1 99 ? -18.391 -0.442 18.398 1.00 91.19 99 ASP A CA 1
ATOM 770 C C . ASP A 1 99 ? -17.303 0.592 18.095 1.00 91.19 99 ASP A C 1
ATOM 772 O O . ASP A 1 99 ? -16.798 0.674 16.972 1.00 91.19 99 ASP A O 1
ATOM 776 N N . VAL A 1 100 ? -16.874 1.358 19.102 1.00 94.19 100 VAL A N 1
ATOM 777 C CA . VAL A 1 100 ? -15.763 2.308 18.958 1.00 94.19 100 VAL A CA 1
ATOM 778 C C . VAL A 1 100 ? -14.470 1.581 18.583 1.00 94.19 100 VAL A C 1
ATOM 780 O O . VAL A 1 100 ? -13.776 2.008 17.655 1.00 94.19 100 VAL A O 1
ATOM 783 N N . ILE A 1 101 ? -14.144 0.473 19.254 1.00 93.69 101 ILE A N 1
ATOM 784 C CA . ILE A 1 101 ? -12.931 -0.314 18.978 1.00 93.69 101 ILE A CA 1
ATOM 785 C C . ILE A 1 101 ? -12.972 -0.919 17.568 1.00 93.69 101 ILE A C 1
ATOM 787 O O . ILE A 1 101 ? -11.989 -0.810 16.830 1.00 93.69 101 ILE A O 1
ATOM 791 N N . ILE A 1 102 ? -14.098 -1.510 17.164 1.00 93.88 102 ILE A N 1
ATOM 792 C CA . ILE A 1 102 ? -14.286 -2.093 15.830 1.00 93.88 102 ILE A CA 1
ATOM 793 C C . ILE A 1 102 ? -14.132 -1.010 14.759 1.00 93.88 102 ILE A C 1
ATOM 795 O O . ILE A 1 102 ? -13.365 -1.183 13.811 1.00 93.88 102 ILE A O 1
ATOM 799 N N . ASN A 1 103 ? -14.774 0.146 14.938 1.00 94.62 103 ASN A N 1
ATOM 800 C CA . ASN A 1 103 ? -14.673 1.264 14.001 1.00 94.62 103 ASN A CA 1
ATOM 801 C C . ASN A 1 103 ? -13.265 1.868 13.942 1.00 94.62 103 ASN A C 1
ATOM 803 O O . ASN A 1 103 ? -12.815 2.290 12.875 1.00 94.62 103 ASN A O 1
ATOM 807 N N . ASN A 1 104 ? -12.546 1.915 15.065 1.00 96.94 104 ASN A N 1
ATOM 808 C CA . ASN A 1 104 ? -11.136 2.304 15.086 1.00 96.94 104 ASN A CA 1
ATOM 809 C C . ASN A 1 104 ? -10.282 1.310 14.288 1.00 96.94 104 ASN A C 1
ATOM 811 O O . ASN A 1 104 ? -9.456 1.728 13.478 1.00 96.94 104 ASN A O 1
ATOM 815 N N . ARG A 1 105 ? -10.515 0.003 14.457 1.00 96.50 105 ARG A N 1
ATOM 816 C CA . ARG A 1 105 ? -9.792 -1.040 13.722 1.00 96.50 105 ARG A CA 1
ATOM 817 C C . ARG A 1 105 ? -10.094 -1.013 12.224 1.00 96.50 105 ARG A C 1
ATOM 819 O O . ARG A 1 105 ? -9.176 -1.148 11.422 1.00 96.50 105 ARG A O 1
ATOM 826 N N . ILE A 1 106 ? -11.350 -0.794 11.834 1.00 96.38 106 ILE A N 1
ATOM 827 C CA . ILE A 1 106 ? -11.736 -0.616 10.427 1.00 96.38 106 ILE A CA 1
ATOM 828 C C . ILE A 1 106 ? -11.006 0.588 9.825 1.00 96.38 106 ILE A C 1
ATOM 830 O O . ILE A 1 106 ? -10.426 0.460 8.750 1.00 96.38 106 ILE A O 1
ATOM 834 N N . ARG A 1 107 ? -10.964 1.727 10.531 1.00 97.44 107 ARG A N 1
ATOM 835 C CA . ARG A 1 107 ? -10.205 2.911 10.094 1.00 97.44 107 ARG A CA 1
ATOM 836 C C . ARG A 1 107 ? -8.709 2.635 9.962 1.00 97.44 107 ARG A C 1
ATOM 838 O O . ARG A 1 107 ? -8.086 3.082 9.007 1.00 97.44 107 ARG A O 1
ATOM 845 N N . GLU A 1 108 ? -8.123 1.883 10.890 1.00 96.75 108 GLU A N 1
ATOM 846 C CA . GLU A 1 108 ? -6.717 1.479 10.802 1.00 96.75 108 GLU A CA 1
ATOM 847 C C . GLU A 1 108 ? -6.445 0.634 9.544 1.00 96.75 108 GLU A C 1
ATOM 849 O O . GLU A 1 108 ? -5.467 0.881 8.837 1.00 96.75 108 GLU A O 1
ATOM 854 N N . LEU A 1 109 ? -7.307 -0.346 9.249 1.00 96.00 109 LEU A N 1
ATOM 855 C CA . LEU A 1 109 ? -7.194 -1.189 8.054 1.00 96.00 109 LEU A CA 1
ATOM 856 C C . LEU A 1 109 ? -7.364 -0.375 6.764 1.00 96.00 109 LEU A C 1
ATOM 858 O O . LEU A 1 109 ? -6.578 -0.545 5.834 1.00 96.00 109 LEU A O 1
ATOM 862 N N . ASP A 1 110 ? -8.335 0.535 6.725 1.00 95.62 110 ASP A N 1
ATOM 863 C CA . ASP A 1 110 ? -8.584 1.416 5.579 1.00 95.62 110 ASP A CA 1
ATOM 864 C C . ASP A 1 110 ? -7.391 2.343 5.291 1.00 95.62 110 ASP A C 1
ATOM 866 O O . ASP A 1 110 ? -6.929 2.451 4.151 1.00 95.62 110 ASP A O 1
ATOM 870 N N . ASN A 1 111 ? -6.798 2.919 6.340 1.00 96.00 111 ASN A N 1
ATOM 871 C CA . ASN A 1 111 ? -5.586 3.728 6.223 1.00 96.00 111 ASN A CA 1
ATOM 872 C C . ASN A 1 111 ? -4.409 2.918 5.659 1.00 96.00 111 ASN A C 1
ATOM 874 O O . ASN A 1 111 ? -3.666 3.419 4.814 1.00 96.00 111 ASN A O 1
ATOM 878 N N . LYS A 1 112 ? -4.240 1.657 6.082 1.00 94.81 112 LYS A N 1
ATOM 879 C CA . LYS A 1 112 ? -3.186 0.773 5.552 1.00 94.81 112 LYS A CA 1
ATOM 880 C C . LYS A 1 112 ? -3.407 0.433 4.081 1.00 94.81 112 LYS A C 1
ATOM 882 O O . LYS A 1 112 ? -2.454 0.478 3.307 1.00 94.81 112 LYS A O 1
ATOM 887 N N . ILE A 1 113 ? -4.646 0.141 3.684 1.00 93.75 113 ILE A N 1
ATOM 888 C CA . ILE A 1 113 ? -5.003 -0.111 2.280 1.00 93.75 113 ILE A CA 1
ATOM 889 C C . ILE A 1 113 ? -4.720 1.137 1.435 1.00 93.75 113 ILE A C 1
ATOM 891 O O . ILE A 1 113 ? -4.100 1.044 0.377 1.00 93.75 113 ILE A O 1
ATOM 895 N N . THR A 1 114 ? -5.109 2.315 1.920 1.00 94.50 114 THR A N 1
ATOM 896 C CA . THR A 1 114 ? -4.864 3.590 1.234 1.00 94.50 114 THR A CA 1
ATOM 897 C C . THR A 1 114 ? -3.370 3.886 1.096 1.00 94.50 114 THR A C 1
ATOM 899 O O . THR A 1 114 ? -2.915 4.262 0.015 1.00 94.50 114 THR A O 1
ATOM 902 N N . ALA A 1 115 ? -2.579 3.649 2.145 1.00 94.06 115 ALA A N 1
ATOM 903 C CA . ALA A 1 115 ? -1.125 3.781 2.088 1.00 94.06 115 ALA A CA 1
ATOM 904 C C . ALA A 1 115 ? -0.496 2.806 1.076 1.00 94.06 115 ALA A C 1
ATOM 906 O O . ALA A 1 115 ? 0.372 3.205 0.300 1.00 94.06 115 ALA A O 1
ATOM 907 N N . ALA A 1 116 ? -0.966 1.555 1.029 1.00 94.00 116 ALA A N 1
ATOM 908 C CA . ALA A 1 116 ? -0.504 0.564 0.058 1.00 94.00 116 ALA A CA 1
ATOM 909 C C . ALA A 1 116 ? -0.828 0.973 -1.391 1.00 94.00 116 ALA A C 1
ATOM 911 O O . ALA A 1 116 ? 0.023 0.835 -2.269 1.00 94.00 116 ALA A O 1
ATOM 912 N N . ARG A 1 117 ? -2.015 1.545 -1.641 1.00 93.56 117 ARG A N 1
ATOM 913 C CA . ARG A 1 117 ? -2.391 2.109 -2.953 1.00 93.56 117 ARG A CA 1
ATOM 914 C C . ARG A 1 117 ? -1.485 3.264 -3.360 1.00 93.56 117 ARG A C 1
ATOM 916 O O . ARG A 1 117 ? -1.005 3.292 -4.490 1.00 93.56 117 ARG A O 1
ATOM 923 N N . ALA A 1 118 ? -1.219 4.190 -2.441 1.00 93.62 118 ALA A N 1
ATOM 924 C CA . ALA A 1 118 ? -0.328 5.316 -2.702 1.00 93.62 118 ALA A CA 1
ATOM 925 C C . ALA A 1 118 ? 1.099 4.844 -3.027 1.00 93.62 118 ALA A C 1
ATOM 927 O O . ALA A 1 118 ? 1.694 5.311 -3.999 1.00 93.62 118 ALA A O 1
ATOM 928 N N . LEU A 1 119 ? 1.622 3.878 -2.264 1.00 93.06 119 LEU A N 1
ATOM 929 C CA . LEU A 1 119 ? 2.936 3.290 -2.515 1.00 93.06 119 LEU A CA 1
ATOM 930 C C . LEU A 1 119 ? 2.993 2.609 -3.887 1.00 93.06 119 LEU A C 1
ATOM 932 O O . LEU A 1 119 ? 3.892 2.901 -4.670 1.00 93.06 119 LEU A O 1
ATOM 936 N N . TYR A 1 120 ? 2.006 1.771 -4.215 1.00 93.44 120 TYR A N 1
ATOM 937 C CA . TYR A 1 120 ? 1.938 1.104 -5.517 1.00 93.44 120 TYR A CA 1
ATOM 938 C C . TYR A 1 120 ? 1.889 2.108 -6.676 1.00 93.44 120 TYR A C 1
ATOM 940 O O . TYR A 1 120 ? 2.580 1.931 -7.679 1.00 93.44 120 TYR A O 1
ATOM 948 N N . ALA A 1 121 ? 1.124 3.196 -6.542 1.00 92.62 121 ALA A N 1
ATOM 949 C CA . ALA A 1 121 ? 1.069 4.244 -7.556 1.00 92.62 121 ALA A CA 1
ATOM 950 C C . ALA A 1 121 ? 2.444 4.897 -7.780 1.00 92.62 121 ALA A C 1
ATOM 952 O O . ALA A 1 121 ? 2.843 5.085 -8.931 1.00 92.62 121 ALA A O 1
ATOM 953 N N . ILE A 1 122 ? 3.185 5.188 -6.705 1.00 94.62 122 ILE A N 1
ATOM 954 C CA . ILE A 1 122 ? 4.548 5.744 -6.763 1.00 94.62 122 ILE A CA 1
ATOM 955 C C . ILE A 1 122 ? 5.526 4.745 -7.392 1.00 94.62 122 ILE A C 1
ATOM 957 O O . ILE A 1 122 ? 6.336 5.116 -8.243 1.00 94.62 122 ILE A O 1
ATOM 961 N N . GLU A 1 123 ? 5.459 3.472 -7.010 1.00 93.88 123 GLU A N 1
ATOM 962 C CA . GLU A 1 123 ? 6.307 2.424 -7.581 1.00 93.88 123 GLU A CA 1
ATOM 963 C C . GLU A 1 123 ? 6.028 2.237 -9.075 1.00 93.88 123 GLU A C 1
ATOM 965 O O . GLU A 1 123 ? 6.959 2.150 -9.878 1.00 93.88 123 GLU A O 1
ATOM 970 N N . LYS A 1 124 ? 4.752 2.246 -9.475 1.00 94.19 124 LYS A N 1
ATOM 971 C CA . LYS A 1 124 ? 4.323 2.150 -10.874 1.00 94.19 124 LYS A CA 1
ATOM 972 C C . LYS A 1 124 ? 4.840 3.324 -11.700 1.00 94.19 124 LYS A C 1
ATOM 974 O O . LYS A 1 124 ? 5.409 3.104 -12.769 1.00 94.19 124 LYS A O 1
ATOM 979 N N . THR A 1 125 ? 4.664 4.563 -11.234 1.00 95.31 125 THR A N 1
ATOM 980 C CA . THR A 1 125 ? 5.144 5.751 -11.962 1.00 95.31 125 THR A CA 1
ATOM 981 C C . THR A 1 125 ? 6.664 5.771 -12.050 1.00 95.31 125 THR A C 1
ATOM 983 O O . THR A 1 125 ? 7.201 6.015 -13.129 1.00 95.31 125 THR A O 1
ATOM 986 N N . SER A 1 126 ? 7.355 5.419 -10.964 1.00 97.00 126 SER A N 1
ATOM 987 C CA . SER A 1 126 ? 8.816 5.295 -10.938 1.00 97.00 126 SER A CA 1
ATOM 988 C C . SER A 1 126 ? 9.302 4.224 -11.912 1.00 97.00 126 SER A C 1
ATOM 990 O O . SER A 1 126 ? 10.228 4.458 -12.686 1.00 97.00 126 SER A O 1
ATOM 992 N N . LYS A 1 127 ? 8.641 3.061 -11.950 1.00 96.38 127 LYS A N 1
ATOM 993 C CA . LYS A 1 127 ? 8.979 1.984 -12.885 1.00 96.38 127 LYS A CA 1
ATOM 994 C C . LYS A 1 127 ? 8.777 2.406 -14.338 1.00 96.38 127 LYS A C 1
ATOM 996 O O . LYS A 1 127 ? 9.629 2.106 -15.168 1.00 96.38 127 LYS A O 1
ATOM 1001 N N . ILE A 1 128 ? 7.689 3.115 -14.645 1.00 95.94 128 ILE A N 1
ATOM 1002 C CA . ILE A 1 128 ? 7.446 3.665 -15.986 1.00 95.94 128 ILE A CA 1
ATOM 1003 C C . ILE A 1 128 ? 8.540 4.670 -16.363 1.00 95.94 128 ILE A C 1
ATOM 1005 O O . ILE A 1 128 ? 9.054 4.600 -17.476 1.00 95.94 128 ILE A O 1
ATOM 1009 N N . ALA A 1 129 ? 8.914 5.575 -15.456 1.00 97.00 129 ALA A N 1
ATOM 1010 C CA . ALA A 1 129 ? 9.964 6.559 -15.709 1.00 97.00 129 ALA A CA 1
ATOM 1011 C C . ALA A 1 129 ? 11.309 5.883 -16.014 1.00 97.00 129 ALA A C 1
ATOM 1013 O O . ALA A 1 129 ? 11.916 6.186 -17.038 1.00 97.00 129 ALA A O 1
ATOM 1014 N N . LEU A 1 130 ? 11.709 4.899 -15.201 1.00 97.44 130 LEU A N 1
ATOM 1015 C CA . LEU A 1 130 ? 12.938 4.127 -15.407 1.00 97.44 130 LEU A CA 1
ATOM 1016 C C . LEU A 1 130 ? 12.941 3.365 -16.740 1.00 97.44 130 LEU A C 1
ATOM 1018 O O . LEU A 1 130 ? 13.963 3.317 -17.418 1.00 97.44 130 LEU A O 1
ATOM 1022 N N . LEU A 1 131 ? 11.809 2.769 -17.133 1.00 97.00 131 LEU A N 1
ATOM 1023 C CA . LEU A 1 131 ? 11.688 2.083 -18.425 1.00 97.00 131 LEU A CA 1
ATOM 1024 C C . LEU A 1 131 ? 11.833 3.063 -19.596 1.00 97.00 131 LEU A C 1
ATOM 1026 O O . LEU A 1 131 ? 12.578 2.796 -20.533 1.00 97.00 131 LEU A O 1
ATOM 1030 N N . LEU A 1 132 ? 11.170 4.220 -19.526 1.00 95.75 132 LEU A N 1
ATOM 1031 C CA . LEU A 1 132 ? 11.244 5.239 -20.575 1.00 95.75 132 LEU A CA 1
ATOM 1032 C C . LEU A 1 132 ? 12.633 5.877 -20.686 1.00 95.75 132 LEU A C 1
ATOM 1034 O O . LEU A 1 132 ? 13.068 6.206 -21.791 1.00 95.75 132 LEU A O 1
ATOM 1038 N N . GLU A 1 133 ? 13.322 6.053 -19.561 1.00 96.88 133 GLU A N 1
ATOM 1039 C CA . GLU A 1 133 ? 14.709 6.515 -19.521 1.00 96.88 133 GLU A CA 1
ATOM 1040 C C . GLU A 1 133 ? 15.657 5.476 -20.131 1.00 96.88 133 GLU A C 1
ATOM 1042 O O . GLU A 1 133 ? 16.467 5.807 -20.995 1.00 96.88 133 GLU A O 1
ATOM 1047 N N . ALA A 1 134 ? 15.512 4.199 -19.771 1.00 96.62 134 ALA A N 1
ATOM 1048 C CA . ALA A 1 134 ? 16.291 3.128 -20.387 1.00 96.62 134 ALA A CA 1
ATOM 1049 C C . ALA A 1 134 ? 16.069 3.067 -21.912 1.00 96.62 134 ALA A C 1
ATOM 1051 O O . ALA A 1 134 ? 17.031 2.950 -22.676 1.00 96.62 134 ALA A O 1
ATOM 1052 N N . ASP A 1 135 ? 14.822 3.220 -22.368 1.00 96.12 135 ASP A N 1
ATOM 1053 C CA . ASP A 1 135 ? 14.478 3.251 -23.791 1.00 96.12 135 ASP A CA 1
ATOM 1054 C C . ASP A 1 135 ? 15.041 4.488 -24.509 1.00 96.12 135 ASP A C 1
ATOM 1056 O O . ASP A 1 135 ? 15.436 4.405 -25.675 1.00 96.12 135 ASP A O 1
ATOM 1060 N N . SER A 1 136 ? 15.066 5.661 -23.865 1.00 95.31 136 SER A N 1
ATOM 1061 C CA . SER A 1 136 ? 15.634 6.880 -24.460 1.00 95.31 136 SER A CA 1
ATOM 1062 C C . SER A 1 136 ? 17.150 6.766 -24.617 1.00 95.31 136 SER A C 1
ATOM 1064 O O . SER A 1 136 ? 17.663 7.016 -25.708 1.00 95.31 136 SER A O 1
ATOM 1066 N N . ILE A 1 137 ? 17.843 6.281 -23.583 1.00 97.19 137 ILE A N 1
ATOM 1067 C CA . ILE A 1 137 ? 19.286 6.026 -23.615 1.00 97.19 137 ILE A CA 1
ATOM 1068 C C . ILE A 1 137 ? 19.608 4.991 -24.692 1.00 97.19 137 ILE A C 1
ATOM 1070 O O . ILE A 1 137 ? 20.516 5.196 -25.499 1.00 97.19 137 ILE A O 1
ATOM 1074 N N . LYS A 1 138 ? 18.849 3.889 -24.757 1.00 97.00 138 LYS A N 1
ATOM 1075 C CA . LYS A 1 138 ? 19.116 2.834 -25.737 1.00 97.00 138 LYS A CA 1
ATOM 1076 C C . LYS A 1 138 ? 18.896 3.302 -27.172 1.00 97.00 138 LYS A C 1
ATOM 1078 O O . LYS A 1 138 ? 19.673 2.928 -28.050 1.00 97.00 138 LYS A O 1
ATOM 1083 N N . ARG A 1 139 ? 17.869 4.123 -27.417 1.00 97.00 139 ARG A N 1
ATOM 1084 C CA . ARG A 1 139 ? 17.645 4.745 -28.729 1.00 97.00 139 ARG A CA 1
ATOM 1085 C C . ARG A 1 139 ? 18.804 5.653 -29.120 1.00 97.00 139 ARG A C 1
ATOM 1087 O O . ARG A 1 139 ? 19.328 5.470 -30.211 1.00 97.00 139 ARG A O 1
ATOM 1094 N N . ALA A 1 140 ? 19.252 6.532 -28.223 1.00 97.56 140 ALA A N 1
ATOM 1095 C CA . ALA A 1 140 ? 20.388 7.416 -28.486 1.00 97.56 140 ALA A CA 1
ATOM 1096 C C . ALA A 1 140 ? 21.656 6.623 -28.849 1.00 97.56 140 ALA A C 1
ATOM 1098 O O . ALA A 1 140 ? 22.273 6.880 -29.877 1.00 97.56 140 ALA A O 1
ATOM 1099 N N . GLN A 1 141 ? 21.979 5.572 -28.085 1.00 98.06 141 GLN A N 1
ATOM 1100 C CA . GLN A 1 141 ? 23.126 4.701 -28.376 1.00 98.06 141 GLN A CA 1
ATOM 1101 C C . GLN A 1 141 ? 23.038 4.033 -29.756 1.00 98.06 141 GLN A C 1
ATOM 1103 O O . GLN A 1 141 ? 24.032 3.946 -30.472 1.00 98.06 141 GLN A O 1
ATOM 1108 N N . LEU A 1 142 ? 21.854 3.538 -30.128 1.00 98.12 142 LEU A N 1
ATOM 1109 C CA . LEU A 1 142 ? 21.631 2.897 -31.424 1.00 98.12 142 LEU A CA 1
ATOM 1110 C C . LEU A 1 142 ? 21.685 3.900 -32.584 1.00 98.12 142 LEU A C 1
ATOM 1112 O O . LEU A 1 142 ? 22.166 3.557 -33.661 1.00 98.12 142 LEU A O 1
ATOM 1116 N N . GLU A 1 143 ? 21.206 5.126 -32.381 1.00 97.44 143 GLU A N 1
ATOM 1117 C CA . GLU A 1 143 ? 21.296 6.209 -33.366 1.00 97.44 143 GLU A CA 1
ATOM 1118 C C . GLU A 1 143 ? 22.745 6.669 -33.575 1.00 97.44 143 GLU A C 1
ATOM 1120 O O . GLU A 1 143 ? 23.166 6.863 -34.721 1.00 97.44 143 GLU A O 1
ATOM 1125 N N . ASP A 1 144 ? 23.528 6.765 -32.500 1.00 98.06 144 ASP A N 1
ATOM 1126 C CA . ASP A 1 144 ? 24.959 7.062 -32.563 1.00 98.06 144 ASP A CA 1
ATOM 1127 C C . ASP A 1 144 ? 25.728 5.952 -33.296 1.00 98.06 144 ASP A C 1
ATOM 1129 O O . ASP A 1 144 ? 26.521 6.241 -34.197 1.00 98.06 144 ASP A O 1
ATOM 1133 N N . GLU A 1 145 ? 25.441 4.681 -32.986 1.00 97.12 145 GLU A N 1
ATOM 1134 C CA . GLU A 1 145 ? 26.016 3.518 -33.680 1.00 97.12 145 GLU A CA 1
ATOM 1135 C C . GLU A 1 145 ? 25.662 3.535 -35.176 1.00 97.12 145 GLU A C 1
ATOM 1137 O O . GLU A 1 145 ? 26.535 3.388 -36.033 1.00 97.12 145 GLU A O 1
ATOM 1142 N N . LEU A 1 146 ? 24.393 3.792 -35.513 1.00 97.50 146 LEU A N 1
ATOM 1143 C CA . LEU A 1 146 ? 23.923 3.903 -36.896 1.00 97.50 146 LEU A CA 1
ATOM 1144 C C . LEU A 1 146 ? 24.669 5.008 -37.658 1.00 97.50 146 LEU A C 1
ATOM 1146 O O . LEU A 1 146 ? 25.067 4.823 -38.812 1.00 97.50 146 LEU A O 1
ATOM 1150 N N . LYS A 1 147 ? 24.851 6.173 -37.026 1.00 97.25 147 LYS A N 1
ATOM 1151 C CA . LYS A 1 147 ? 25.562 7.308 -37.617 1.00 97.25 147 LYS A CA 1
ATOM 1152 C C . LYS A 1 147 ? 27.036 6.976 -37.840 1.00 97.25 147 LYS A C 1
ATOM 1154 O O . LYS A 1 147 ? 27.552 7.272 -38.918 1.00 97.25 147 LYS A O 1
ATOM 1159 N N . ALA A 1 148 ? 27.687 6.339 -36.868 1.00 97.69 148 ALA A N 1
ATOM 1160 C CA . ALA A 1 148 ? 29.078 5.912 -36.976 1.00 97.69 148 ALA A CA 1
ATOM 1161 C C . ALA A 1 148 ? 29.275 4.909 -38.124 1.00 97.69 148 ALA A C 1
ATOM 1163 O O . ALA A 1 148 ? 30.125 5.138 -38.985 1.00 97.69 148 ALA A O 1
ATOM 1164 N N . LEU A 1 149 ? 28.429 3.876 -38.211 1.00 97.38 149 LEU A N 1
ATOM 1165 C CA . LEU A 1 149 ? 28.479 2.877 -39.287 1.00 97.38 149 LEU A CA 1
ATOM 1166 C C . LEU A 1 149 ? 28.302 3.514 -40.667 1.00 97.38 149 LEU A C 1
ATOM 1168 O O . LEU A 1 149 ? 29.038 3.210 -41.601 1.00 97.38 149 LEU A O 1
ATOM 1172 N N . ARG A 1 150 ? 27.366 4.455 -40.815 1.00 96.19 150 ARG A N 1
ATOM 1173 C CA . ARG A 1 150 ? 27.170 5.164 -42.089 1.00 96.19 150 ARG A CA 1
ATOM 1174 C C . ARG A 1 150 ? 28.380 6.003 -42.491 1.00 96.19 150 ARG A C 1
ATOM 1176 O O . ARG A 1 150 ? 28.715 6.061 -43.675 1.00 96.19 150 ARG A O 1
ATOM 1183 N N . VAL A 1 151 ? 29.037 6.651 -41.529 1.00 96.25 151 VAL A N 1
ATOM 1184 C CA . VAL A 1 151 ? 30.284 7.389 -41.779 1.00 96.25 151 VAL A CA 1
ATOM 1185 C C . VAL A 1 151 ? 31.401 6.429 -42.181 1.00 96.25 151 VAL A C 1
ATOM 1187 O O . VAL A 1 151 ? 32.101 6.693 -43.156 1.00 96.25 151 VAL A O 1
ATOM 1190 N N . GLU A 1 152 ? 31.535 5.298 -41.492 1.00 96.19 152 GLU A N 1
ATOM 1191 C CA . GLU A 1 152 ? 32.519 4.267 -41.818 1.00 96.19 152 GLU A CA 1
ATOM 1192 C C . GLU A 1 152 ? 32.324 3.721 -43.239 1.00 96.19 152 GLU A C 1
ATOM 1194 O O . GLU A 1 152 ? 33.266 3.707 -44.031 1.00 96.19 152 GLU A O 1
ATOM 1199 N N . LEU A 1 153 ? 31.097 3.339 -43.601 1.00 96.12 153 LEU A N 1
ATOM 1200 C CA . LEU A 1 153 ? 30.770 2.831 -44.934 1.00 96.12 153 LEU A CA 1
ATOM 1201 C C . LEU A 1 153 ? 31.046 3.866 -46.028 1.00 96.12 153 LEU A C 1
ATOM 1203 O O . LEU A 1 153 ? 31.613 3.529 -47.071 1.00 96.12 153 LEU A O 1
ATOM 1207 N N . LYS A 1 154 ? 30.722 5.140 -45.777 1.00 95.19 154 LYS A N 1
ATOM 1208 C CA . LYS A 1 154 ? 31.049 6.235 -46.696 1.00 95.19 154 LYS A CA 1
ATOM 1209 C C . LYS A 1 154 ? 32.561 6.362 -46.889 1.00 95.19 154 LYS A C 1
ATOM 1211 O O . LYS A 1 154 ? 33.001 6.503 -48.027 1.00 95.19 154 LYS A O 1
ATOM 1216 N N . THR A 1 155 ? 33.341 6.275 -45.812 1.00 96.00 155 THR A N 1
ATOM 1217 C CA . THR A 1 155 ? 34.811 6.317 -45.865 1.00 96.00 155 THR A CA 1
ATOM 1218 C C . THR A 1 155 ? 35.382 5.121 -46.628 1.00 96.00 155 THR A C 1
ATOM 1220 O O . THR A 1 155 ? 36.242 5.287 -47.492 1.00 96.00 155 THR A O 1
ATOM 1223 N N . ARG A 1 156 ? 34.862 3.908 -46.396 1.00 96.06 156 ARG A N 1
ATOM 1224 C CA . ARG A 1 156 ? 35.250 2.713 -47.165 1.00 96.06 156 ARG A CA 1
ATOM 1225 C C . ARG A 1 156 ? 34.968 2.899 -48.657 1.00 96.06 156 ARG A C 1
ATOM 1227 O O . ARG A 1 156 ? 35.828 2.609 -49.486 1.00 96.06 156 ARG A O 1
ATOM 1234 N N . ARG A 1 157 ? 33.803 3.455 -49.010 1.00 95.50 157 ARG A N 1
ATOM 1235 C CA . ARG A 1 157 ? 33.450 3.776 -50.400 1.00 95.50 157 ARG A CA 1
ATOM 1236 C C . ARG A 1 157 ? 34.401 4.804 -51.013 1.00 95.50 157 ARG A C 1
ATOM 1238 O O . ARG A 1 157 ? 34.825 4.619 -52.150 1.00 95.50 157 ARG A O 1
ATOM 1245 N N . THR A 1 158 ? 34.742 5.880 -50.299 1.00 95.88 158 THR A N 1
ATOM 1246 C CA . THR A 1 158 ? 35.672 6.898 -50.818 1.00 95.88 158 THR A CA 1
ATOM 1247 C C . THR A 1 158 ? 37.077 6.345 -51.012 1.00 95.88 158 THR A C 1
ATOM 1249 O O . THR A 1 158 ? 37.683 6.620 -52.045 1.00 95.88 158 THR A O 1
ATOM 1252 N N . ASN A 1 159 ? 37.560 5.514 -50.085 1.00 96.56 159 ASN A N 1
ATOM 1253 C CA . ASN A 1 159 ? 38.860 4.856 -50.209 1.00 96.56 159 ASN A CA 1
ATOM 1254 C C . ASN A 1 159 ? 38.876 3.919 -51.421 1.00 96.56 159 ASN A C 1
ATOM 1256 O O . ASN A 1 159 ? 39.773 4.014 -52.252 1.00 96.56 159 ASN A O 1
ATOM 1260 N N . ARG A 1 160 ? 37.817 3.119 -51.610 1.00 95.56 160 ARG A N 1
ATOM 1261 C CA . ARG A 1 160 ? 37.678 2.255 -52.790 1.00 95.56 160 ARG A CA 1
ATOM 1262 C C . ARG A 1 160 ? 37.677 3.047 -54.099 1.00 95.56 160 ARG A C 1
ATOM 1264 O O . ARG A 1 160 ? 38.281 2.623 -55.075 1.00 95.56 160 ARG A O 1
ATOM 1271 N N . ILE A 1 161 ? 37.033 4.215 -54.143 1.00 95.88 161 ILE A N 1
ATOM 1272 C CA . ILE A 1 161 ? 37.061 5.091 -55.327 1.00 95.88 161 ILE A CA 1
ATOM 1273 C C . ILE A 1 161 ? 38.475 5.634 -55.591 1.00 95.88 161 ILE A C 1
ATOM 1275 O O . ILE A 1 161 ? 38.858 5.770 -56.757 1.00 95.88 161 ILE A O 1
ATOM 1279 N N . ALA A 1 162 ? 39.242 5.954 -54.545 1.00 96.44 162 ALA A N 1
ATOM 1280 C CA . ALA A 1 162 ? 40.628 6.398 -54.6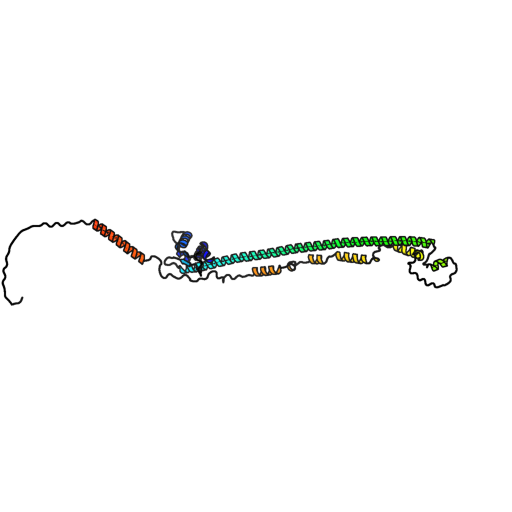76 1.00 96.44 162 ALA A CA 1
ATOM 1281 C C . ALA A 1 162 ? 41.523 5.271 -55.219 1.00 96.44 162 ALA A C 1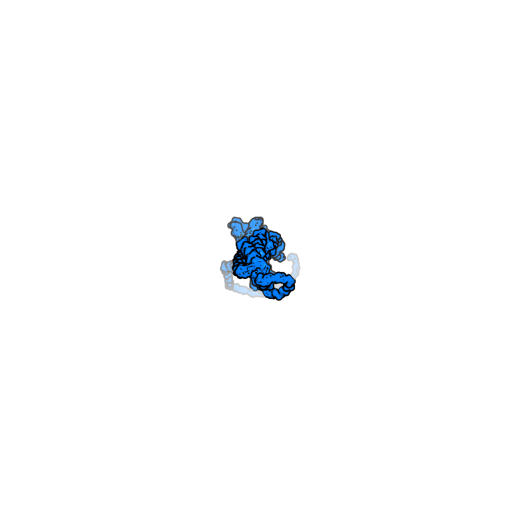
ATOM 1283 O O . ALA A 1 162 ? 42.185 5.480 -56.233 1.00 96.44 162 ALA A O 1
ATOM 1284 N N . GLU A 1 163 ? 41.434 4.064 -54.649 1.00 95.00 163 GLU A N 1
ATOM 1285 C CA . GLU A 1 163 ? 42.128 2.859 -55.139 1.00 95.00 163 GLU A CA 1
ATOM 1286 C C . GLU A 1 163 ? 41.800 2.567 -56.610 1.00 95.00 163 GLU A C 1
ATOM 1288 O O . GLU A 1 163 ? 42.691 2.352 -57.429 1.00 95.00 163 GLU A O 1
ATOM 1293 N N . LEU A 1 164 ? 40.512 2.610 -56.978 1.00 95.69 164 LEU A N 1
ATOM 1294 C CA . LEU A 1 164 ? 40.084 2.430 -58.367 1.00 95.69 164 LEU A CA 1
ATOM 1295 C C . LEU A 1 164 ? 40.651 3.524 -59.276 1.00 95.69 164 LEU A C 1
ATOM 1297 O O . LEU A 1 164 ? 40.969 3.255 -60.428 1.00 95.69 164 LEU A O 1
ATOM 1301 N N . SER A 1 165 ? 40.787 4.758 -58.787 1.00 95.56 165 SER A N 1
ATOM 1302 C CA . SER A 1 165 ? 41.337 5.864 -59.578 1.00 95.56 165 SER A CA 1
ATOM 1303 C C . SER A 1 165 ? 42.825 5.676 -59.871 1.00 95.56 165 SER A C 1
ATOM 1305 O O . SER A 1 165 ? 43.235 5.903 -61.007 1.00 95.56 165 SER A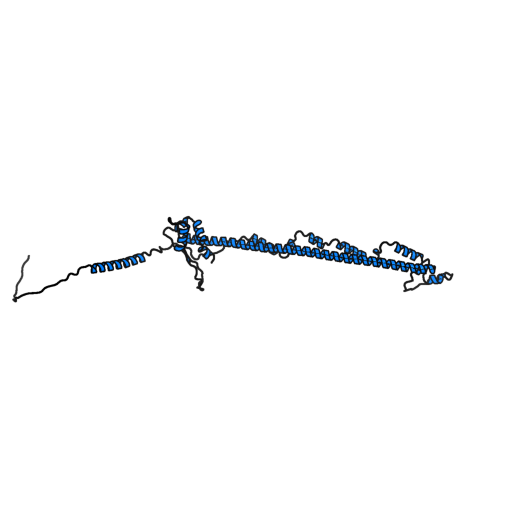 O 1
ATOM 1307 N N . GLU A 1 166 ? 43.605 5.218 -58.892 1.00 95.06 166 GLU A N 1
ATOM 1308 C CA . GLU A 1 166 ? 45.017 4.863 -59.072 1.00 95.06 166 GLU A CA 1
ATOM 1309 C C . GLU A 1 166 ? 45.170 3.671 -60.029 1.00 95.06 166 GLU A C 1
ATOM 1311 O O . GLU A 1 166 ? 45.924 3.735 -61.001 1.00 95.06 166 GLU A O 1
ATOM 1316 N N . ALA A 1 167 ? 44.368 2.619 -59.840 1.00 94.94 167 ALA A N 1
ATOM 1317 C CA . ALA A 1 167 ? 44.370 1.453 -60.719 1.00 94.94 167 ALA A CA 1
ATOM 1318 C C . ALA A 1 167 ? 44.008 1.808 -62.172 1.00 94.94 167 ALA A C 1
ATOM 1320 O O . ALA A 1 167 ? 44.634 1.296 -63.098 1.00 94.94 167 ALA A O 1
ATOM 1321 N N . ILE A 1 168 ? 43.041 2.712 -62.388 1.00 94.19 168 ILE A N 1
ATOM 1322 C CA . ILE A 1 168 ? 42.689 3.221 -63.724 1.00 94.19 168 ILE A CA 1
ATOM 1323 C C . ILE A 1 168 ? 43.870 3.972 -64.343 1.00 94.19 168 ILE A C 1
ATOM 1325 O O . ILE A 1 168 ? 44.136 3.784 -65.529 1.00 94.19 168 ILE A O 1
ATOM 1329 N N . GLN A 1 169 ? 44.581 4.807 -63.578 1.00 95.62 169 GLN A N 1
ATOM 1330 C CA . GLN A 1 169 ? 45.748 5.540 -64.082 1.00 95.62 169 GLN A CA 1
ATOM 1331 C C . GLN A 1 169 ? 46.852 4.581 -64.543 1.00 95.62 169 GLN A C 1
ATOM 1333 O O . GLN A 1 169 ? 47.328 4.717 -65.670 1.00 95.62 169 GLN A O 1
ATOM 1338 N N . ILE A 1 170 ? 47.180 3.571 -63.730 1.00 93.06 170 ILE A N 1
ATOM 1339 C CA . ILE A 1 170 ? 48.183 2.547 -64.064 1.00 93.06 170 ILE A CA 1
ATOM 1340 C C . ILE A 1 170 ? 47.736 1.711 -65.274 1.00 93.06 170 ILE A C 1
ATOM 1342 O O . ILE A 1 170 ? 48.497 1.522 -66.220 1.00 93.06 170 ILE A O 1
ATOM 1346 N N . ALA A 1 171 ? 46.484 1.243 -65.296 1.00 91.50 171 ALA A N 1
ATOM 1347 C CA . ALA A 1 171 ? 45.949 0.476 -66.424 1.00 91.50 171 ALA A CA 1
ATOM 1348 C C . ALA A 1 171 ? 45.966 1.289 -67.729 1.00 91.50 171 ALA A C 1
ATOM 1350 O O . ALA A 1 171 ? 46.288 0.755 -68.788 1.00 91.50 171 ALA A O 1
ATOM 1351 N N . THR A 1 172 ? 45.676 2.593 -67.649 1.00 92.00 172 THR A N 1
ATOM 1352 C CA . THR A 1 172 ? 45.717 3.508 -68.798 1.00 92.00 172 THR A CA 1
ATOM 1353 C C . THR A 1 172 ? 47.146 3.700 -69.301 1.00 92.00 172 THR A C 1
ATOM 1355 O O . THR A 1 172 ? 47.364 3.635 -70.509 1.00 92.00 172 THR A O 1
ATOM 1358 N N . SER A 1 173 ? 48.124 3.890 -68.404 1.00 92.31 173 SER A N 1
ATOM 1359 C CA . SER A 1 173 ? 49.534 4.032 -68.795 1.00 92.31 173 SER A CA 1
ATOM 1360 C C . SER A 1 173 ? 50.114 2.751 -69.394 1.00 92.31 173 SER A C 1
ATOM 1362 O O . SER A 1 173 ? 50.970 2.824 -70.267 1.00 92.31 173 SER A O 1
ATOM 1364 N N . LEU A 1 174 ? 49.629 1.586 -68.953 1.00 88.94 174 LEU A N 1
ATOM 1365 C CA . LEU A 1 174 ? 50.018 0.270 -69.470 1.00 88.94 174 LEU A CA 1
ATOM 1366 C C . LEU A 1 174 ? 49.198 -0.176 -70.699 1.00 88.94 174 LEU A C 1
ATOM 1368 O O . LEU A 1 174 ? 49.425 -1.260 -71.224 1.00 88.94 174 LEU A O 1
ATOM 1372 N N . GLY A 1 175 ? 48.216 0.613 -71.154 1.00 88.25 175 GLY A N 1
ATOM 1373 C CA . GLY A 1 175 ? 47.376 0.275 -72.311 1.00 88.25 175 GLY A CA 1
ATOM 1374 C C . GLY A 1 175 ? 46.392 -0.889 -72.092 1.00 88.25 175 GLY A C 1
ATOM 1375 O O . GLY A 1 175 ? 45.837 -1.422 -73.057 1.00 88.25 175 GLY A O 1
ATOM 1376 N N . ILE A 1 176 ? 46.135 -1.276 -70.841 1.00 89.12 176 ILE A N 1
ATOM 1377 C CA . ILE A 1 176 ? 45.285 -2.416 -70.471 1.00 89.12 176 ILE A CA 1
ATOM 1378 C C . ILE A 1 176 ? 43.814 -1.986 -70.499 1.00 89.12 176 ILE A C 1
ATOM 1380 O O . ILE A 1 176 ? 43.283 -1.445 -69.528 1.00 89.12 176 ILE A O 1
ATOM 1384 N N . LYS A 1 177 ? 43.121 -2.231 -71.616 1.00 87.25 177 LYS A N 1
ATOM 1385 C CA . LYS A 1 177 ? 41.692 -1.879 -71.752 1.00 87.25 177 LYS A CA 1
ATOM 1386 C C . LYS A 1 177 ? 40.739 -2.919 -71.163 1.00 87.25 177 LYS A C 1
ATOM 1388 O O . LYS A 1 177 ? 39.737 -2.562 -70.548 1.00 87.25 177 LYS A O 1
ATOM 1393 N N . ARG A 1 178 ? 41.052 -4.203 -71.350 1.00 87.38 178 ARG A N 1
ATOM 1394 C CA . ARG A 1 178 ? 40.230 -5.350 -70.931 1.00 87.38 178 ARG A CA 1
ATOM 1395 C C . ARG A 1 178 ? 40.951 -6.175 -69.860 1.00 87.38 178 ARG A C 1
ATOM 1397 O O . ARG A 1 178 ? 42.169 -6.042 -69.759 1.00 87.38 178 ARG A O 1
ATOM 1404 N N . PRO A 1 179 ? 40.228 -7.018 -69.100 1.00 87.00 179 PRO A N 1
ATOM 1405 C CA . PRO A 1 179 ? 40.841 -7.908 -68.125 1.00 87.00 179 PRO A CA 1
ATOM 1406 C C . PRO A 1 179 ? 41.954 -8.755 -68.750 1.00 87.00 179 PRO A C 1
ATOM 1408 O O . PRO A 1 179 ? 41.734 -9.410 -69.768 1.00 87.00 179 PRO A O 1
ATOM 1411 N N . THR A 1 180 ? 43.126 -8.736 -68.125 1.00 83.75 180 THR A N 1
ATOM 1412 C CA . THR A 1 180 ? 44.354 -9.405 -68.569 1.00 83.75 180 THR A CA 1
ATOM 1413 C C . THR A 1 180 ? 45.019 -10.069 -67.364 1.00 83.75 180 THR A C 1
ATOM 1415 O O . THR A 1 180 ? 44.885 -9.592 -66.241 1.00 83.75 180 THR A O 1
ATOM 1418 N N . THR A 1 181 ? 45.751 -11.161 -67.577 1.00 81.00 181 THR A N 1
ATOM 1419 C CA . THR A 1 181 ? 46.610 -11.774 -66.549 1.00 81.00 181 THR A CA 1
ATOM 1420 C C . THR A 1 181 ? 48.078 -11.390 -66.778 1.00 81.00 181 THR A C 1
ATOM 1422 O O . THR A 1 181 ? 48.423 -10.963 -67.883 1.00 81.00 181 THR A O 1
ATOM 1425 N N . PRO A 1 182 ? 48.972 -11.518 -65.779 1.00 79.31 182 PRO A N 1
ATOM 1426 C CA . PRO A 1 182 ? 50.397 -11.227 -65.953 1.00 79.31 182 PRO A CA 1
ATOM 1427 C C . PRO A 1 182 ? 51.030 -11.922 -67.170 1.00 79.31 182 PRO A C 1
ATOM 1429 O O . PRO A 1 182 ? 51.813 -11.292 -67.879 1.00 79.31 182 PRO A O 1
ATOM 1432 N N . SER A 1 183 ? 50.645 -13.170 -67.462 1.00 75.12 183 SER A N 1
ATOM 1433 C CA . SER A 1 183 ? 51.111 -13.901 -68.649 1.00 75.12 183 SER A CA 1
ATOM 1434 C C . SER A 1 183 ? 50.622 -13.263 -69.952 1.00 75.12 183 SER A C 1
ATOM 1436 O O . SER A 1 183 ? 51.418 -13.010 -70.851 1.00 75.12 183 SER A O 1
ATOM 1438 N N . LEU A 1 184 ? 49.336 -12.899 -70.025 1.00 74.25 184 LEU A N 1
ATOM 1439 C CA . LEU A 1 184 ? 48.754 -12.245 -71.203 1.00 74.25 184 LEU A CA 1
ATOM 1440 C C . LEU A 1 184 ? 49.308 -10.831 -71.445 1.00 74.25 184 LEU A C 1
ATOM 1442 O O . LEU A 1 184 ? 49.313 -10.365 -72.582 1.00 74.25 184 LEU A O 1
ATOM 1446 N N . LEU A 1 185 ? 49.766 -10.141 -70.394 1.00 74.31 185 LEU A N 1
ATOM 1447 C CA . LEU A 1 185 ? 50.387 -8.821 -70.514 1.00 74.31 185 LEU A CA 1
ATOM 1448 C C . LEU A 1 185 ? 51.805 -8.906 -71.093 1.00 74.31 185 LEU A C 1
ATOM 1450 O O . LEU A 1 185 ? 52.165 -8.076 -71.922 1.00 74.31 185 LEU A O 1
ATOM 1454 N N . GLY A 1 186 ? 52.586 -9.912 -70.682 1.00 70.75 186 GLY A N 1
ATOM 1455 C CA . GLY A 1 186 ? 53.939 -10.145 -71.199 1.00 70.75 186 GLY A CA 1
ATOM 1456 C C . GLY A 1 186 ? 53.959 -10.566 -72.672 1.00 70.75 186 GLY A C 1
ATOM 1457 O O . GLY A 1 186 ? 54.832 -10.138 -73.423 1.00 70.75 186 GLY A O 1
ATOM 1458 N N . ASP A 1 187 ? 52.957 -11.333 -73.109 1.00 65.44 187 ASP A N 1
ATOM 1459 C CA . ASP A 1 187 ? 52.843 -11.790 -74.501 1.00 65.44 187 ASP A CA 1
ATOM 1460 C C . ASP A 1 187 ? 52.325 -10.698 -75.462 1.00 65.44 187 ASP A C 1
ATOM 1462 O O . ASP A 1 187 ? 52.534 -10.782 -76.677 1.00 65.44 187 ASP A O 1
ATOM 1466 N N . ALA A 1 188 ? 51.673 -9.647 -74.943 1.00 59.75 188 ALA A N 1
ATOM 1467 C CA . ALA A 1 188 ? 51.081 -8.571 -75.744 1.00 59.75 188 ALA A CA 1
ATOM 1468 C C . ALA A 1 188 ? 52.117 -7.684 -76.468 1.00 59.75 188 ALA A C 1
ATOM 1470 O O . ALA A 1 188 ? 51.800 -7.122 -77.517 1.00 59.75 188 ALA A O 1
ATOM 1471 N N . GLU A 1 189 ? 53.357 -7.593 -75.970 1.00 56.72 189 GLU A N 1
ATOM 1472 C CA . GLU A 1 189 ? 54.460 -6.893 -76.656 1.00 56.72 189 GLU A CA 1
ATOM 1473 C C . GLU A 1 189 ? 55.150 -7.760 -77.732 1.00 56.72 189 GLU A C 1
ATOM 1475 O O . GLU A 1 189 ? 55.884 -7.247 -78.577 1.00 56.72 189 GLU A O 1
ATOM 1480 N N . GLY A 1 190 ? 54.888 -9.074 -77.752 1.00 58.16 190 GLY A N 1
ATOM 1481 C CA . GLY A 1 190 ? 55.643 -10.071 -78.513 1.00 58.16 190 GLY A CA 1
ATOM 1482 C C . GLY A 1 190 ? 54.944 -10.688 -79.728 1.00 58.16 190 GLY A C 1
ATOM 1483 O O . GLY A 1 190 ? 55.301 -11.794 -80.103 1.00 58.16 190 GLY A O 1
ATOM 1484 N N . GLY A 1 191 ? 53.955 -10.044 -80.359 1.00 53.28 191 GLY A N 1
ATOM 1485 C CA . GLY A 1 191 ? 53.550 -10.273 -81.765 1.00 53.28 191 GLY A CA 1
ATOM 1486 C C . GLY A 1 191 ? 53.146 -11.684 -82.261 1.00 53.28 191 GLY A C 1
ATOM 1487 O O . GLY A 1 191 ? 52.805 -11.818 -83.437 1.00 53.28 191 GLY A O 1
ATOM 1488 N N . LYS A 1 192 ? 53.152 -12.743 -81.443 1.00 50.62 192 LYS A N 1
ATOM 1489 C CA . LYS A 1 192 ? 52.782 -14.112 -81.843 1.00 50.62 192 LYS A CA 1
ATOM 1490 C C . LYS A 1 192 ? 51.914 -14.772 -80.777 1.00 50.62 192 LYS A C 1
ATOM 1492 O O . LYS A 1 192 ? 52.412 -15.269 -79.776 1.00 50.62 192 LYS A O 1
ATOM 1497 N N . ALA A 1 193 ? 50.612 -14.835 -81.048 1.00 51.81 193 ALA A N 1
ATOM 1498 C CA . ALA A 1 193 ? 49.657 -15.604 -80.260 1.00 51.81 193 ALA A CA 1
ATOM 1499 C C . ALA A 1 193 ? 49.917 -17.110 -80.438 1.00 51.81 193 ALA A C 1
ATOM 1501 O O . ALA A 1 193 ? 49.460 -17.725 -81.403 1.00 51.81 193 ALA A O 1
ATOM 1502 N N . VAL A 1 194 ? 50.676 -17.705 -79.520 1.00 54.47 194 VAL A N 1
ATOM 1503 C CA . VAL A 1 194 ? 50.748 -19.160 -79.363 1.00 54.47 194 VAL A CA 1
ATOM 1504 C C . VAL A 1 194 ? 49.686 -19.549 -78.335 1.00 54.47 194 VAL A C 1
ATOM 1506 O O . VAL A 1 194 ? 49.713 -19.072 -77.207 1.00 54.47 194 VAL A O 1
ATOM 1509 N N . ASN A 1 195 ? 48.734 -20.405 -78.719 1.00 52.09 195 ASN A N 1
ATOM 1510 C CA . ASN A 1 195 ? 47.742 -20.982 -77.805 1.00 52.09 195 ASN A CA 1
ATOM 1511 C C . ASN A 1 195 ? 48.440 -21.957 -76.837 1.00 52.09 195 ASN A C 1
ATOM 1513 O O . ASN A 1 195 ? 48.452 -23.166 -77.066 1.00 52.09 195 ASN A O 1
ATOM 1517 N N . VAL A 1 196 ? 49.039 -21.442 -75.765 1.00 60.00 196 VAL A N 1
ATOM 1518 C CA . VAL A 1 196 ? 49.510 -22.246 -74.632 1.00 60.00 196 VAL A CA 1
ATOM 1519 C C . VAL A 1 196 ? 48.551 -22.012 -73.468 1.00 60.00 196 VAL A C 1
ATOM 1521 O O . VAL A 1 196 ? 48.367 -20.886 -73.013 1.00 60.00 196 VAL A O 1
ATOM 1524 N N . VAL A 1 197 ? 47.888 -23.073 -73.003 1.00 57.19 197 VAL A N 1
ATOM 1525 C CA . VAL A 1 197 ? 47.012 -23.004 -71.825 1.00 57.19 197 VAL A CA 1
ATOM 1526 C C . VAL A 1 197 ? 47.896 -22.994 -70.583 1.00 57.19 197 VAL A C 1
ATOM 1528 O O . VAL A 1 197 ? 48.400 -24.034 -70.163 1.00 57.19 197 VAL A O 1
ATOM 1531 N N . HIS A 1 198 ? 48.094 -21.815 -70.003 1.00 57.16 198 HIS A N 1
ATOM 1532 C CA . HIS A 1 198 ? 48.778 -21.666 -68.724 1.00 57.16 198 HIS A CA 1
ATOM 1533 C C . HIS A 1 198 ? 47.761 -21.752 -67.580 1.00 57.16 198 HIS A C 1
ATOM 1535 O O . HIS A 1 198 ? 46.844 -20.941 -67.480 1.00 57.16 198 HIS A O 1
ATOM 1541 N N . THR A 1 199 ? 47.912 -22.745 -66.702 1.00 59.53 199 THR A N 1
ATOM 1542 C CA . THR A 1 199 ? 47.191 -22.801 -65.423 1.00 59.53 199 THR A CA 1
ATOM 1543 C C . THR A 1 199 ? 47.977 -22.012 -64.385 1.00 59.53 199 THR A C 1
ATOM 1545 O O . THR A 1 199 ? 48.899 -22.536 -63.758 1.00 59.53 199 THR A O 1
ATOM 1548 N N . GLU A 1 200 ? 47.642 -20.735 -64.233 1.00 64.12 200 GLU A N 1
ATOM 1549 C CA . GLU A 1 200 ? 48.224 -19.875 -63.204 1.00 64.12 200 GLU A CA 1
ATOM 1550 C C . GLU A 1 200 ? 47.682 -20.279 -61.819 1.00 64.12 200 GLU A C 1
ATOM 1552 O O . GLU A 1 200 ? 46.479 -20.228 -61.565 1.00 64.12 200 GLU A O 1
ATOM 1557 N N . VAL A 1 201 ? 48.573 -20.680 -60.906 1.00 57.53 201 VAL A N 1
ATOM 1558 C CA . VAL A 1 201 ? 48.253 -20.930 -59.489 1.00 57.53 201 VAL A CA 1
ATOM 1559 C C . VAL A 1 201 ? 48.810 -19.766 -58.677 1.00 57.53 201 VAL A C 1
ATOM 1561 O O . VAL A 1 201 ? 49.891 -19.841 -58.098 1.00 57.53 201 VAL A O 1
ATOM 1564 N N . THR A 1 202 ? 48.088 -18.649 -58.680 1.00 55.00 202 THR A N 1
ATOM 1565 C CA . THR A 1 202 ? 48.465 -17.454 -57.920 1.00 55.00 202 THR A CA 1
ATOM 1566 C C . THR A 1 202 ? 47.683 -17.405 -56.608 1.00 55.00 202 THR A C 1
ATOM 1568 O O . THR A 1 202 ? 46.459 -17.331 -56.605 1.00 55.00 202 THR A O 1
ATOM 1571 N N . ASN A 1 203 ? 48.409 -17.424 -55.484 1.00 59.09 203 ASN A N 1
ATOM 1572 C CA . ASN A 1 203 ? 47.868 -17.274 -54.123 1.00 59.09 203 ASN A CA 1
ATOM 1573 C C . ASN A 1 203 ? 47.939 -15.815 -53.607 1.00 59.09 203 ASN A C 1
ATOM 1575 O O . ASN A 1 203 ? 47.774 -15.557 -52.418 1.00 59.09 203 ASN A O 1
ATOM 1579 N N . GLN A 1 204 ? 48.250 -14.855 -54.484 1.00 65.75 204 GLN A N 1
ATOM 1580 C CA . GLN A 1 204 ? 48.373 -13.431 -54.161 1.00 65.75 204 GLN A CA 1
ATOM 1581 C C . GLN A 1 204 ? 47.241 -12.653 -54.840 1.00 65.75 204 GLN A C 1
ATOM 1583 O O . GLN A 1 204 ? 46.885 -12.945 -55.979 1.00 65.75 204 GLN A O 1
ATOM 1588 N N . GLN A 1 205 ? 46.652 -11.669 -54.155 1.00 70.38 205 GLN A N 1
ATOM 1589 C CA . GLN A 1 205 ? 45.622 -10.821 -54.759 1.00 70.38 205 GLN A CA 1
ATOM 1590 C C . GLN A 1 205 ? 46.209 -10.082 -55.965 1.00 70.38 205 GLN A C 1
ATOM 1592 O O . GLN A 1 205 ? 47.131 -9.279 -55.819 1.00 70.38 205 GLN A O 1
ATOM 1597 N N . ALA A 1 206 ? 45.683 -10.377 -57.155 1.00 76.88 206 ALA A N 1
ATOM 1598 C CA . ALA A 1 206 ? 46.112 -9.724 -58.381 1.00 76.88 206 ALA A CA 1
ATOM 1599 C C . ALA A 1 206 ? 45.884 -8.201 -58.269 1.00 76.88 206 ALA A C 1
ATOM 1601 O O . ALA A 1 206 ? 44.802 -7.782 -57.840 1.00 76.88 206 ALA A O 1
ATOM 1602 N N . PRO A 1 207 ? 46.867 -7.363 -58.647 1.00 87.50 207 PRO A N 1
ATOM 1603 C CA . PRO A 1 207 ? 46.694 -5.916 -58.649 1.00 87.50 207 PRO A CA 1
ATOM 1604 C C . PRO A 1 207 ? 45.485 -5.468 -59.482 1.00 87.50 207 PRO A C 1
ATOM 1606 O O . PRO A 1 207 ? 45.226 -5.993 -60.562 1.00 87.50 207 PRO A O 1
ATOM 1609 N N . LEU A 1 208 ? 44.759 -4.452 -59.009 1.00 88.50 208 LEU A N 1
ATOM 1610 C CA . LEU A 1 208 ? 43.480 -4.033 -59.604 1.00 88.50 208 LEU A CA 1
ATOM 1611 C C . LEU A 1 208 ? 43.587 -3.578 -61.070 1.00 88.50 208 LEU A C 1
ATOM 1613 O O . LEU A 1 208 ? 42.632 -3.742 -61.824 1.00 88.50 208 LEU A O 1
ATOM 1617 N N . TYR A 1 209 ? 44.734 -3.036 -61.494 1.00 88.44 209 TYR A N 1
ATOM 1618 C CA . TYR A 1 209 ? 44.937 -2.553 -62.866 1.00 88.44 209 TYR A CA 1
ATOM 1619 C C . TYR A 1 209 ? 44.840 -3.666 -63.925 1.00 88.44 209 TYR A C 1
ATOM 1621 O O . TYR A 1 209 ? 44.535 -3.379 -65.082 1.00 88.44 209 TYR A O 1
ATOM 1629 N N . PHE A 1 210 ? 45.021 -4.935 -63.541 1.00 89.56 210 PHE A N 1
ATOM 1630 C CA . PHE A 1 210 ? 44.840 -6.087 -64.430 1.00 89.56 210 PHE A CA 1
ATOM 1631 C C . PHE A 1 210 ? 43.389 -6.285 -64.883 1.00 89.56 210 PHE A C 1
ATOM 1633 O O . PHE A 1 210 ? 43.152 -6.913 -65.910 1.00 89.56 210 PHE A O 1
ATOM 1640 N N . LEU A 1 211 ? 42.408 -5.717 -64.173 1.00 88.38 211 LEU A N 1
ATOM 1641 C CA . LEU A 1 211 ? 40.998 -5.768 -64.570 1.00 88.38 211 LEU A CA 1
ATOM 1642 C C . LEU A 1 211 ? 40.706 -4.921 -65.828 1.00 88.38 211 LEU A C 1
ATOM 1644 O O . LEU A 1 211 ? 39.683 -5.111 -66.485 1.00 88.38 211 LEU A O 1
ATOM 1648 N N . GLY A 1 212 ? 41.618 -4.015 -66.189 1.00 89.88 212 GLY A N 1
ATOM 1649 C CA . GLY A 1 212 ? 41.504 -3.134 -67.346 1.00 89.88 212 GLY A CA 1
ATOM 1650 C C . GLY A 1 212 ? 40.648 -1.890 -67.098 1.00 89.88 212 GLY A C 1
ATOM 1651 O O . GLY A 1 212 ? 39.817 -1.831 -66.187 1.00 89.88 212 GLY A O 1
ATOM 1652 N N . THR A 1 213 ? 40.859 -0.861 -67.920 1.00 93.50 213 THR A N 1
ATOM 1653 C CA . THR A 1 213 ? 40.225 0.455 -67.739 1.00 93.50 213 THR A CA 1
ATOM 1654 C C . THR A 1 213 ? 38.701 0.410 -67.793 1.00 93.50 213 THR A C 1
ATOM 1656 O O . THR A 1 213 ? 38.051 1.100 -67.010 1.00 93.50 213 THR A O 1
ATOM 1659 N N . ASP A 1 214 ? 38.115 -0.401 -68.677 1.00 92.19 214 ASP A N 1
ATOM 1660 C CA . ASP A 1 214 ? 36.666 -0.387 -68.928 1.00 92.19 214 ASP A CA 1
ATOM 1661 C C . ASP A 1 214 ? 35.874 -0.895 -67.713 1.00 92.19 214 ASP A C 1
ATOM 1663 O O . ASP A 1 214 ? 34.889 -0.284 -67.289 1.00 92.19 214 ASP A O 1
ATOM 1667 N N . ALA A 1 215 ? 36.343 -1.988 -67.106 1.00 93.38 215 ALA A N 1
ATOM 1668 C CA . ALA A 1 215 ? 35.722 -2.582 -65.928 1.00 93.38 215 ALA A CA 1
ATOM 1669 C C . ALA A 1 215 ? 35.894 -1.697 -64.683 1.00 93.38 215 ALA A C 1
ATOM 1671 O O . ALA A 1 215 ? 34.933 -1.473 -63.945 1.00 93.38 215 ALA A O 1
ATOM 1672 N N . LEU A 1 216 ? 37.088 -1.126 -64.484 1.00 94.88 216 LEU A N 1
ATOM 1673 C CA . LEU A 1 216 ? 37.357 -0.231 -63.356 1.00 94.88 216 LEU A CA 1
ATOM 1674 C C . LEU A 1 216 ? 36.554 1.079 -63.451 1.00 94.88 216 LEU A C 1
ATOM 1676 O O . LEU A 1 216 ? 36.043 1.568 -62.440 1.00 94.88 216 LEU A O 1
ATOM 1680 N N . LEU A 1 217 ? 36.390 1.640 -64.658 1.00 94.69 217 LEU A N 1
ATOM 1681 C CA . LEU A 1 217 ? 35.538 2.812 -64.892 1.00 94.69 217 LEU A CA 1
ATOM 1682 C C . LEU A 1 217 ? 34.067 2.509 -64.599 1.00 94.69 217 LEU A C 1
ATOM 1684 O O . LEU A 1 217 ? 33.385 3.340 -63.993 1.00 94.69 217 LEU A O 1
ATOM 1688 N N . ALA A 1 218 ? 33.587 1.324 -64.984 1.00 94.75 218 ALA A N 1
ATOM 1689 C CA . ALA A 1 218 ? 32.232 0.884 -64.679 1.00 94.75 218 ALA A CA 1
ATOM 1690 C C . ALA A 1 218 ? 32.005 0.734 -63.163 1.00 94.75 218 ALA A C 1
ATOM 1692 O O . ALA A 1 218 ? 31.017 1.261 -62.643 1.00 94.75 218 ALA A O 1
ATOM 1693 N N . GLU A 1 219 ? 32.932 0.096 -62.434 1.00 94.12 219 GLU A N 1
ATOM 1694 C CA . GLU A 1 219 ? 32.855 -0.048 -60.971 1.00 94.12 219 GLU A CA 1
ATOM 1695 C C . GLU A 1 219 ? 32.879 1.323 -60.278 1.00 94.12 219 GLU A C 1
ATOM 1697 O O . GLU A 1 219 ? 32.014 1.627 -59.450 1.00 94.12 219 GLU A O 1
ATOM 1702 N N . LYS A 1 220 ? 33.803 2.208 -60.673 1.00 95.44 220 LYS A N 1
ATOM 1703 C CA . LYS A 1 220 ? 33.885 3.574 -60.140 1.00 95.44 220 LYS A CA 1
ATOM 1704 C C . LYS A 1 220 ? 32.600 4.365 -60.401 1.00 95.44 220 LYS A C 1
ATOM 1706 O O . LYS A 1 220 ? 32.098 5.029 -59.494 1.00 95.44 220 LYS A O 1
ATOM 1711 N N . ALA A 1 221 ? 32.040 4.288 -61.610 1.00 95.31 221 ALA A N 1
ATOM 1712 C CA . ALA A 1 221 ? 30.783 4.952 -61.948 1.00 95.31 221 ALA A CA 1
ATOM 1713 C C . ALA A 1 221 ? 29.605 4.418 -61.115 1.00 95.31 221 ALA A C 1
ATOM 1715 O O . ALA A 1 221 ? 28.752 5.199 -60.687 1.00 95.31 221 ALA A O 1
ATOM 1716 N N . ALA A 1 222 ? 29.573 3.111 -60.837 1.00 94.62 222 ALA A N 1
ATOM 1717 C CA . ALA A 1 222 ? 28.570 2.504 -59.968 1.00 94.62 222 ALA A CA 1
ATOM 1718 C C . ALA A 1 222 ? 28.689 2.997 -58.514 1.00 94.62 222 ALA A C 1
ATOM 1720 O O . ALA A 1 222 ? 27.675 3.328 -57.899 1.00 94.62 222 ALA A O 1
ATOM 1721 N N . LEU A 1 223 ? 29.911 3.116 -57.977 1.00 93.81 223 LEU A N 1
ATOM 1722 C CA . LEU A 1 223 ? 30.142 3.647 -56.627 1.00 93.81 223 LEU A CA 1
ATOM 1723 C C . LEU A 1 223 ? 29.801 5.139 -56.508 1.00 93.81 223 LEU A C 1
ATOM 1725 O O . LEU A 1 223 ? 29.248 5.552 -55.491 1.00 93.81 223 LEU A O 1
ATOM 1729 N N . LEU A 1 224 ? 30.076 5.943 -57.541 1.00 93.81 224 LEU A N 1
ATOM 1730 C CA . LEU A 1 224 ? 29.742 7.374 -57.559 1.00 93.81 224 LEU A CA 1
ATOM 1731 C C . LEU A 1 224 ? 28.230 7.637 -57.604 1.00 93.81 224 LEU A C 1
ATOM 1733 O O . LEU A 1 224 ? 27.766 8.612 -57.019 1.00 93.81 224 LEU A O 1
ATOM 1737 N N . ARG A 1 225 ? 27.454 6.777 -58.276 1.00 94.19 225 ARG A N 1
ATOM 1738 C CA . ARG A 1 225 ? 25.985 6.900 -58.371 1.00 94.19 225 ARG A CA 1
ATOM 1739 C C . ARG A 1 225 ? 25.240 6.369 -57.143 1.00 94.19 225 ARG A C 1
ATOM 1741 O O . ARG A 1 225 ? 24.025 6.530 -57.047 1.00 94.19 225 ARG A O 1
ATOM 1748 N N . ARG A 1 226 ? 25.932 5.703 -56.219 1.00 91.75 226 ARG A N 1
ATOM 1749 C CA . ARG A 1 226 ? 25.311 5.030 -55.077 1.00 91.75 226 ARG A CA 1
ATOM 1750 C C . ARG A 1 226 ? 24.827 6.030 -54.016 1.00 91.75 226 ARG A C 1
ATOM 1752 O O . ARG A 1 226 ? 25.605 6.826 -53.493 1.00 91.75 226 ARG A O 1
ATOM 1759 N N . VAL A 1 227 ? 23.547 5.933 -53.644 1.00 89.06 227 VAL A N 1
ATOM 1760 C CA . VAL A 1 227 ? 22.896 6.829 -52.663 1.00 89.06 227 VAL A CA 1
ATOM 1761 C C . VAL A 1 227 ? 23.145 6.397 -51.212 1.00 89.06 227 VAL A C 1
ATOM 1763 O O . VAL A 1 227 ? 23.402 7.241 -50.359 1.00 89.06 227 VAL A O 1
ATOM 1766 N N . SER A 1 228 ? 23.112 5.094 -50.928 1.00 89.62 228 SER A N 1
ATOM 1767 C CA . SER A 1 228 ? 23.319 4.531 -49.587 1.00 89.62 228 SER A CA 1
ATOM 1768 C C . SER A 1 228 ? 24.129 3.240 -49.669 1.00 89.62 228 SER A C 1
ATOM 1770 O O . SER A 1 228 ? 24.011 2.480 -50.631 1.00 89.62 228 SER A O 1
ATOM 1772 N N . ASP A 1 229 ? 24.949 3.015 -48.647 1.00 92.19 229 ASP A N 1
ATOM 1773 C CA . ASP A 1 229 ? 25.758 1.812 -48.465 1.00 92.19 229 ASP A CA 1
ATOM 1774 C C . ASP A 1 229 ? 25.145 0.856 -47.421 1.00 92.19 229 ASP A C 1
ATOM 1776 O O . ASP A 1 229 ? 25.720 -0.191 -47.130 1.00 92.19 229 ASP A O 1
ATOM 1780 N N . ASP A 1 230 ? 23.953 1.171 -46.896 1.00 91.25 230 ASP A N 1
ATOM 1781 C CA . ASP A 1 230 ? 23.316 0.459 -45.779 1.00 91.25 230 ASP A CA 1
ATOM 1782 C C . ASP A 1 230 ? 23.063 -1.032 -46.089 1.00 91.25 230 ASP A C 1
ATOM 1784 O O . ASP A 1 230 ? 23.047 -1.860 -45.185 1.00 91.25 230 ASP A O 1
ATOM 1788 N N . PHE A 1 231 ? 22.911 -1.396 -47.368 1.00 90.69 231 PHE A N 1
ATOM 1789 C CA . PHE A 1 231 ? 22.711 -2.783 -47.808 1.00 90.69 231 PHE A CA 1
ATOM 1790 C C . PHE A 1 231 ? 23.939 -3.683 -47.600 1.00 90.69 231 PHE A C 1
ATOM 1792 O O . PHE A 1 231 ? 23.809 -4.904 -47.612 1.00 90.69 231 PHE A O 1
ATOM 1799 N N . SER A 1 232 ? 25.130 -3.091 -47.466 1.00 90.19 232 SER A N 1
ATOM 1800 C CA . SER A 1 232 ? 26.386 -3.833 -47.318 1.00 90.19 232 SER A CA 1
ATOM 1801 C C . SER A 1 232 ? 26.665 -4.260 -45.876 1.00 90.19 232 SER A C 1
ATOM 1803 O O . SER A 1 232 ? 27.476 -5.158 -45.665 1.00 90.19 232 SER A O 1
ATOM 1805 N N . GLU A 1 233 ? 25.973 -3.662 -44.901 1.00 95.25 233 GLU A N 1
ATOM 1806 C CA . GLU A 1 233 ? 26.176 -3.912 -43.476 1.00 95.25 233 GLU A CA 1
ATOM 1807 C C . GLU A 1 233 ? 24.891 -4.463 -42.830 1.00 95.25 233 GLU A C 1
ATOM 1809 O O . GLU A 1 233 ? 23.965 -3.700 -42.523 1.00 95.25 233 GLU A O 1
ATOM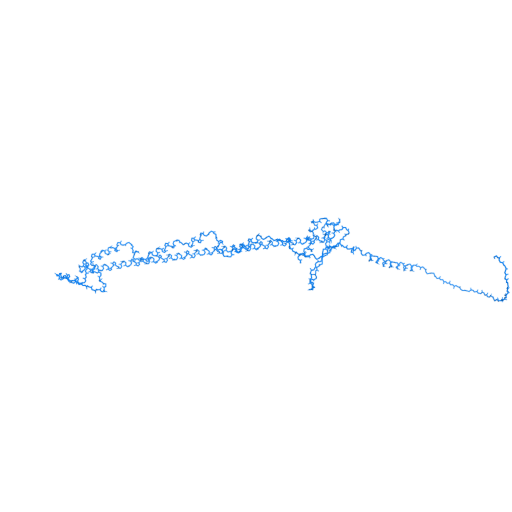 1814 N N . PRO A 1 234 ? 24.810 -5.786 -42.574 1.00 95.31 234 PRO A N 1
ATOM 1815 C CA . PRO A 1 234 ? 23.655 -6.412 -41.930 1.00 95.31 234 PRO A CA 1
ATOM 1816 C C . PRO A 1 234 ? 23.288 -5.779 -40.583 1.00 95.31 234 PRO A C 1
ATOM 1818 O O . PRO A 1 234 ? 22.112 -5.777 -40.196 1.00 95.31 234 PRO A O 1
ATOM 1821 N N . ARG A 1 235 ? 24.270 -5.215 -39.867 1.00 96.31 235 ARG A N 1
ATOM 1822 C CA . ARG A 1 235 ? 24.057 -4.562 -38.574 1.00 96.31 235 ARG A CA 1
ATOM 1823 C C . ARG A 1 235 ? 23.080 -3.388 -38.657 1.00 96.31 235 ARG A C 1
ATOM 1825 O O . ARG A 1 235 ? 22.272 -3.219 -37.745 1.00 96.31 235 ARG A O 1
ATOM 1832 N N . ILE A 1 236 ? 23.061 -2.634 -39.755 1.00 96.50 236 ILE A N 1
ATOM 1833 C CA . ILE A 1 236 ? 22.148 -1.492 -39.927 1.00 96.50 236 ILE A CA 1
ATOM 1834 C C . ILE A 1 236 ? 20.681 -1.948 -39.915 1.00 96.50 236 ILE A C 1
ATOM 1836 O O . ILE A 1 236 ? 19.839 -1.332 -39.257 1.00 96.50 236 ILE A O 1
ATOM 1840 N N . ALA A 1 237 ? 20.366 -3.070 -40.568 1.00 95.81 237 ALA A N 1
ATOM 1841 C CA . ALA A 1 237 ? 19.018 -3.638 -40.544 1.00 95.81 237 ALA A CA 1
ATOM 1842 C C . ALA A 1 237 ? 18.607 -4.083 -39.125 1.00 95.81 237 ALA A C 1
ATOM 1844 O O . ALA A 1 237 ? 17.467 -3.864 -38.707 1.00 95.81 237 ALA A O 1
ATOM 1845 N N . GLN A 1 238 ? 19.542 -4.654 -38.357 1.00 97.06 238 GLN A N 1
ATOM 1846 C CA . GLN A 1 238 ? 19.309 -5.047 -36.962 1.00 97.06 238 GLN A CA 1
ATOM 1847 C C . GLN A 1 238 ? 19.071 -3.837 -36.047 1.00 97.06 238 GLN A C 1
ATOM 1849 O O . GLN A 1 238 ? 18.166 -3.872 -35.208 1.00 97.06 238 GLN A O 1
ATOM 1854 N N . ILE A 1 239 ? 19.844 -2.758 -36.218 1.00 97.25 239 ILE A N 1
ATOM 1855 C CA . ILE A 1 239 ? 19.664 -1.504 -35.476 1.00 97.25 239 ILE A CA 1
ATOM 1856 C C . ILE A 1 239 ? 18.288 -0.907 -35.781 1.00 97.25 239 ILE A C 1
ATOM 1858 O O . ILE A 1 239 ? 17.535 -0.618 -34.854 1.00 97.25 239 ILE A O 1
ATOM 1862 N N . ASN A 1 240 ? 17.911 -0.804 -37.058 1.00 95.94 240 ASN A N 1
ATOM 1863 C CA . ASN A 1 240 ? 16.604 -0.277 -37.460 1.00 95.94 240 ASN A CA 1
ATOM 1864 C C . ASN A 1 240 ? 15.443 -1.089 -36.872 1.00 95.94 240 ASN A C 1
ATOM 1866 O O . ASN A 1 240 ? 14.481 -0.515 -36.359 1.00 95.94 240 ASN A O 1
ATOM 1870 N N . ARG A 1 241 ? 15.552 -2.424 -36.875 1.00 95.75 241 ARG A N 1
ATOM 1871 C CA . ARG A 1 241 ? 14.579 -3.301 -36.209 1.00 95.75 241 ARG A CA 1
ATOM 1872 C C . ARG A 1 241 ? 14.491 -3.002 -34.711 1.00 95.75 241 ARG A C 1
ATOM 1874 O O . ARG A 1 241 ? 13.393 -2.907 -34.173 1.00 95.75 241 ARG A O 1
ATOM 1881 N N . SER A 1 242 ? 15.632 -2.843 -34.047 1.00 95.19 242 SER A N 1
ATOM 1882 C CA . SER A 1 242 ? 15.699 -2.566 -32.606 1.00 95.19 242 SER A CA 1
ATOM 1883 C C . SER A 1 242 ? 15.092 -1.202 -32.264 1.00 95.19 242 SER A C 1
ATOM 1885 O O . SER A 1 242 ? 14.277 -1.105 -31.352 1.00 95.19 242 SER A O 1
ATOM 1887 N N . LEU A 1 243 ? 15.403 -0.165 -33.048 1.00 95.88 243 LEU A N 1
ATOM 1888 C CA . LEU A 1 243 ? 14.793 1.161 -32.931 1.00 95.88 243 LEU A CA 1
ATOM 1889 C C . LEU A 1 243 ? 13.275 1.107 -33.120 1.00 95.88 243 LEU A C 1
ATOM 1891 O O . LEU A 1 243 ? 12.548 1.780 -32.396 1.00 95.88 243 LEU A O 1
ATOM 1895 N N . GLN A 1 244 ? 12.782 0.292 -34.058 1.00 93.75 244 GLN A N 1
ATOM 1896 C CA . GLN A 1 244 ? 11.347 0.118 -34.271 1.00 93.75 244 GLN A CA 1
ATOM 1897 C C . GLN A 1 244 ? 10.658 -0.559 -33.080 1.00 93.75 244 GLN A C 1
ATOM 1899 O O . GLN A 1 244 ? 9.567 -0.135 -32.708 1.00 93.75 244 GLN A O 1
ATOM 1904 N N . LEU A 1 245 ? 11.296 -1.553 -32.455 1.00 92.25 245 LEU A N 1
ATOM 1905 C CA . LEU A 1 245 ? 10.782 -2.194 -31.238 1.00 92.25 245 LEU A CA 1
ATOM 1906 C C . LEU A 1 245 ? 10.770 -1.235 -30.037 1.00 92.25 245 LEU A C 1
ATOM 1908 O O . LEU A 1 245 ? 9.827 -1.255 -29.256 1.00 92.25 245 LEU A O 1
ATOM 1912 N N . LEU A 1 246 ? 11.758 -0.343 -29.927 1.00 93.44 246 LEU A N 1
ATOM 1913 C CA . LEU A 1 246 ? 11.843 0.662 -28.857 1.00 93.44 246 LEU A CA 1
ATOM 1914 C C . LEU A 1 246 ? 10.852 1.831 -29.011 1.00 93.44 246 LEU A C 1
ATOM 1916 O O . LEU A 1 246 ? 10.749 2.665 -28.114 1.00 93.44 246 LEU A O 1
ATOM 1920 N N . ARG A 1 247 ? 10.119 1.938 -30.131 1.00 88.06 247 ARG A N 1
ATOM 1921 C CA . ARG A 1 247 ? 9.092 2.987 -30.304 1.00 88.06 247 ARG A CA 1
ATOM 1922 C C . ARG A 1 247 ? 7.891 2.787 -29.386 1.00 88.06 247 ARG A C 1
ATOM 1924 O O . ARG A 1 247 ? 7.291 3.774 -28.969 1.00 88.06 247 ARG A O 1
ATOM 1931 N N . ALA A 1 248 ? 7.538 1.535 -29.109 1.00 89.38 248 ALA A N 1
ATOM 1932 C CA . ALA A 1 248 ? 6.395 1.176 -28.287 1.00 89.38 248 ALA A CA 1
ATOM 1933 C C . ALA A 1 248 ? 6.827 0.143 -27.246 1.00 89.38 248 ALA A C 1
ATOM 1935 O O . ALA A 1 248 ? 6.986 -1.041 -27.545 1.00 89.38 248 ALA A O 1
ATOM 1936 N N . ASN A 1 249 ? 7.020 0.600 -26.009 1.00 92.56 249 ASN A N 1
ATOM 1937 C CA . ASN A 1 249 ? 7.336 -0.293 -24.909 1.00 92.56 249 ASN A CA 1
ATOM 1938 C C . ASN A 1 249 ? 6.050 -0.941 -24.383 1.00 92.56 249 ASN A C 1
ATOM 1940 O O . ASN A 1 249 ? 5.245 -0.314 -23.688 1.00 92.56 249 ASN A O 1
ATOM 1944 N N . ARG A 1 250 ? 5.878 -2.224 -24.713 1.00 92.38 250 ARG A N 1
ATOM 1945 C CA . ARG A 1 250 ? 4.708 -3.017 -24.326 1.00 92.38 250 ARG A CA 1
ATOM 1946 C C . ARG A 1 250 ? 4.536 -3.117 -22.812 1.00 92.38 250 ARG A C 1
ATOM 1948 O O . ARG A 1 250 ? 3.404 -3.155 -22.341 1.00 92.38 250 ARG A O 1
ATOM 1955 N N . GLU A 1 251 ? 5.626 -3.124 -22.046 1.00 93.31 251 GLU A N 1
ATOM 1956 C CA . GLU A 1 251 ? 5.551 -3.134 -20.582 1.00 93.31 251 GLU A CA 1
ATOM 1957 C C . GLU A 1 251 ? 4.952 -1.828 -20.059 1.00 93.31 251 GLU A C 1
ATOM 1959 O O . GLU A 1 251 ? 4.070 -1.852 -19.201 1.00 93.31 251 GLU A O 1
ATOM 1964 N N . VAL A 1 252 ? 5.365 -0.688 -20.622 1.00 95.06 252 VAL A N 1
ATOM 1965 C CA . VAL A 1 252 ? 4.807 0.626 -20.271 1.00 95.06 252 VAL A CA 1
ATOM 1966 C C . VAL A 1 252 ? 3.327 0.712 -20.646 1.00 95.06 252 VAL A C 1
ATOM 1968 O O . VAL A 1 252 ? 2.535 1.224 -19.856 1.00 95.06 252 VAL A O 1
ATOM 1971 N N . GLU A 1 253 ? 2.929 0.199 -21.813 1.00 93.31 253 GLU A N 1
ATOM 1972 C CA . GLU A 1 253 ? 1.515 0.134 -22.214 1.00 93.31 253 GLU A CA 1
ATOM 1973 C C . GLU A 1 253 ? 0.685 -0.683 -21.225 1.00 93.31 253 GLU A C 1
ATOM 1975 O O . GLU A 1 253 ? -0.352 -0.215 -20.761 1.00 93.31 253 GLU A O 1
ATOM 1980 N N . VAL A 1 254 ? 1.162 -1.875 -20.856 1.00 93.88 254 VAL A N 1
ATOM 1981 C CA . VAL A 1 254 ? 0.479 -2.740 -19.889 1.00 93.88 254 VAL A CA 1
ATOM 1982 C C . VAL A 1 254 ? 0.380 -2.056 -18.528 1.00 93.88 254 VAL A C 1
ATOM 1984 O O . VAL A 1 254 ? -0.689 -2.073 -17.927 1.00 93.88 254 VAL A O 1
ATOM 1987 N N . LEU A 1 255 ? 1.451 -1.421 -18.042 1.00 93.00 255 LEU A N 1
ATOM 1988 C CA . LEU A 1 255 ? 1.430 -0.701 -16.765 1.00 93.00 255 LEU A CA 1
ATOM 1989 C C . LEU A 1 255 ? 0.455 0.485 -16.777 1.00 93.00 255 LEU A C 1
ATOM 1991 O O . LEU A 1 255 ? -0.188 0.740 -15.762 1.00 93.00 255 LEU A O 1
ATOM 1995 N N . LYS A 1 256 ? 0.314 1.185 -17.910 1.00 91.81 256 LYS A N 1
ATOM 1996 C CA . LYS A 1 256 ? -0.649 2.286 -18.081 1.00 91.81 256 LYS A CA 1
ATOM 1997 C C . LYS A 1 256 ? -2.093 1.807 -18.243 1.00 91.81 256 LYS A C 1
ATOM 1999 O O . LYS A 1 256 ? -3.002 2.511 -17.825 1.00 91.81 256 LYS A O 1
ATOM 2004 N N . ALA A 1 257 ? -2.301 0.643 -18.853 1.00 92.19 257 ALA A N 1
ATOM 2005 C CA . ALA A 1 257 ? -3.625 0.096 -19.142 1.00 92.19 257 ALA A CA 1
ATOM 2006 C C . ALA A 1 257 ? -4.263 -0.660 -17.962 1.00 92.19 257 ALA A C 1
ATOM 2008 O O . ALA A 1 257 ? -5.420 -1.066 -18.058 1.00 92.19 257 ALA A O 1
ATOM 2009 N N . ARG A 1 258 ? -3.540 -0.880 -16.854 1.00 90.06 258 ARG A N 1
ATOM 2010 C CA . ARG A 1 258 ? -4.093 -1.522 -15.650 1.00 90.06 258 ARG A CA 1
ATOM 2011 C C . ARG A 1 258 ? -5.155 -0.627 -15.010 1.00 90.06 258 ARG A C 1
ATOM 2013 O O . ARG A 1 258 ? -4.825 0.428 -14.486 1.00 90.06 258 ARG A O 1
ATOM 2020 N N . THR A 1 259 ? -6.406 -1.077 -15.029 1.00 80.94 259 THR A N 1
ATOM 2021 C CA . THR A 1 259 ? -7.547 -0.397 -14.393 1.00 80.94 259 THR A CA 1
ATOM 2022 C C . THR A 1 259 ? -7.848 -0.917 -12.989 1.00 80.94 259 THR A C 1
ATOM 2024 O O . THR A 1 259 ? -8.307 -0.153 -12.149 1.00 80.94 259 THR A O 1
ATOM 2027 N N . ASP A 1 260 ? -7.590 -2.200 -12.726 1.00 83.62 260 ASP A N 1
ATOM 2028 C CA . ASP A 1 260 ? -7.846 -2.839 -11.431 1.00 83.62 260 ASP A CA 1
ATOM 2029 C C . ASP A 1 260 ? -6.527 -3.071 -10.684 1.00 83.62 260 ASP A C 1
ATOM 2031 O O . ASP A 1 260 ? -5.921 -4.145 -10.721 1.00 83.62 260 ASP A O 1
ATOM 2035 N N . GLU A 1 261 ? -6.020 -1.984 -10.104 1.00 85.94 261 GLU A N 1
ATOM 2036 C CA . GLU A 1 261 ? -4.710 -1.945 -9.452 1.00 85.94 261 GLU A CA 1
ATOM 2037 C C . GLU A 1 261 ? -4.701 -2.713 -8.127 1.00 85.94 261 GLU A C 1
ATOM 2039 O O . GLU A 1 261 ? -3.671 -3.284 -7.773 1.00 85.94 261 GLU A O 1
ATOM 2044 N N . ASP A 1 262 ? -5.854 -2.816 -7.460 1.00 84.88 262 ASP A N 1
ATOM 2045 C CA . ASP A 1 262 ? -6.024 -3.497 -6.173 1.00 84.88 262 ASP A CA 1
ATOM 2046 C C . ASP A 1 262 ? -5.626 -4.980 -6.227 1.00 84.88 262 ASP A C 1
ATOM 2048 O O . ASP A 1 262 ? -5.091 -5.502 -5.249 1.00 84.88 262 ASP A O 1
ATOM 2052 N N . ASN A 1 263 ? -5.771 -5.634 -7.386 1.00 84.06 263 ASN A N 1
ATOM 2053 C CA . ASN A 1 263 ? -5.332 -7.019 -7.604 1.00 84.06 263 ASN A CA 1
ATOM 2054 C C . ASN A 1 263 ? -3.807 -7.205 -7.567 1.00 84.06 263 ASN A C 1
ATOM 2056 O O . ASN A 1 263 ? -3.321 -8.326 -7.420 1.00 84.06 263 ASN A O 1
ATOM 2060 N N . PHE A 1 264 ? -3.042 -6.126 -7.737 1.00 85.94 264 PHE A N 1
ATOM 2061 C CA . PHE A 1 264 ? -1.579 -6.151 -7.748 1.00 85.94 264 PHE A CA 1
ATOM 2062 C C . PHE A 1 264 ? -0.972 -5.690 -6.420 1.00 85.94 264 PHE A C 1
ATOM 2064 O O . PHE A 1 264 ? 0.247 -5.776 -6.243 1.00 85.94 264 PHE A O 1
ATOM 2071 N N . LEU A 1 265 ? -1.797 -5.216 -5.483 1.00 87.81 265 LEU A N 1
ATOM 2072 C CA . LEU A 1 265 ? -1.344 -4.824 -4.159 1.00 87.81 265 LEU A CA 1
ATOM 2073 C C . LEU A 1 265 ? -1.070 -6.071 -3.313 1.00 87.81 265 LEU A C 1
ATOM 2075 O O . LEU A 1 265 ? -1.905 -6.965 -3.178 1.00 87.81 265 LEU A O 1
ATOM 2079 N N . LYS A 1 266 ? 0.118 -6.124 -2.709 1.00 80.50 266 LYS A N 1
ATOM 2080 C CA . LYS A 1 266 ? 0.471 -7.194 -1.772 1.00 80.50 266 LYS A CA 1
ATOM 2081 C C . LYS A 1 266 ? -0.299 -7.018 -0.463 1.00 80.50 266 LYS A C 1
ATOM 2083 O O . LYS A 1 266 ? -0.478 -5.902 0.014 1.00 80.50 266 LYS A O 1
ATOM 2088 N N . ASP A 1 267 ? -0.747 -8.136 0.103 1.00 78.44 267 ASP A N 1
ATOM 2089 C CA . ASP A 1 267 ? -1.339 -8.255 1.445 1.00 78.44 267 ASP A CA 1
ATOM 2090 C C . ASP A 1 267 ? -2.657 -7.489 1.710 1.00 78.44 267 ASP A C 1
ATOM 2092 O O . ASP A 1 267 ? -3.266 -7.653 2.770 1.00 78.44 267 ASP A O 1
ATOM 2096 N N . THR A 1 268 ? -3.189 -6.734 0.744 1.00 87.44 268 THR A N 1
ATOM 2097 C CA . THR A 1 268 ? -4.471 -6.012 0.880 1.00 87.44 268 THR A CA 1
ATOM 2098 C C . THR A 1 268 ? -5.684 -6.932 0.917 1.00 87.44 268 THR A C 1
ATOM 2100 O O . THR A 1 268 ? -6.692 -6.584 1.535 1.00 87.44 268 THR A O 1
ATOM 2103 N N . GLY A 1 269 ? -5.597 -8.120 0.312 1.00 88.38 269 GLY A N 1
ATOM 2104 C CA . GLY A 1 269 ? -6.671 -9.115 0.345 1.00 88.38 269 GLY A CA 1
ATOM 2105 C C . GLY A 1 269 ? -6.979 -9.603 1.765 1.00 88.38 269 GLY A C 1
ATOM 2106 O O . GLY A 1 269 ? -8.145 -9.713 2.148 1.00 88.38 269 GLY A O 1
ATOM 2107 N N . ALA A 1 270 ? -5.946 -9.824 2.586 1.00 91.31 270 ALA A N 1
ATOM 2108 C CA . ALA A 1 270 ? -6.118 -10.199 3.989 1.00 91.31 270 ALA A CA 1
ATOM 2109 C C . ALA A 1 270 ? -6.767 -9.064 4.800 1.00 91.31 270 ALA A C 1
ATOM 2111 O O . ALA A 1 270 ? -7.688 -9.314 5.578 1.00 91.31 270 ALA A O 1
ATOM 2112 N N . MET A 1 271 ? -6.348 -7.816 4.557 1.00 93.44 271 MET A N 1
ATOM 2113 C CA . MET A 1 271 ? -6.919 -6.628 5.204 1.00 93.44 271 MET A CA 1
ATOM 2114 C C . MET A 1 271 ? -8.390 -6.419 4.819 1.00 93.44 271 MET A C 1
ATOM 2116 O O . MET A 1 271 ? -9.220 -6.162 5.689 1.00 93.44 271 MET A O 1
ATOM 2120 N N . HIS A 1 272 ? -8.744 -6.600 3.542 1.00 92.00 272 HIS A N 1
ATOM 2121 C CA . HIS A 1 272 ? -10.134 -6.553 3.081 1.00 92.00 272 HIS A CA 1
ATOM 2122 C C . HIS A 1 272 ? -10.986 -7.640 3.733 1.00 92.00 272 HIS A C 1
ATOM 2124 O O . HIS A 1 272 ? -12.085 -7.355 4.208 1.00 92.00 272 HIS A O 1
ATOM 2130 N N . LYS A 1 273 ? -10.476 -8.874 3.806 1.00 93.25 273 LYS A N 1
ATOM 2131 C CA . LYS A 1 273 ? -11.167 -9.981 4.476 1.00 93.25 273 LYS A CA 1
ATOM 2132 C C . LYS A 1 273 ? -11.432 -9.664 5.947 1.00 93.25 273 LYS A C 1
ATOM 2134 O O . LYS A 1 273 ? -12.536 -9.903 6.432 1.00 93.25 273 LYS A O 1
ATOM 2139 N N . GLU A 1 274 ? -10.442 -9.121 6.654 1.00 94.19 274 GLU A N 1
ATOM 2140 C CA . GLU A 1 274 ? -10.602 -8.710 8.050 1.00 94.19 274 GLU A CA 1
ATOM 2141 C C . GLU A 1 274 ? -11.622 -7.574 8.185 1.00 94.19 274 GLU A C 1
ATOM 2143 O O . GLU A 1 274 ? -12.504 -7.658 9.035 1.00 94.19 274 GLU A O 1
ATOM 2148 N N . MET A 1 275 ? -11.567 -6.562 7.317 1.00 94.19 275 MET A N 1
ATOM 2149 C CA . MET A 1 275 ? -12.518 -5.450 7.320 1.00 94.19 275 MET A CA 1
ATOM 2150 C C . MET A 1 275 ? -13.957 -5.924 7.079 1.00 94.19 275 MET A C 1
ATOM 2152 O O . MET A 1 275 ? -14.859 -5.513 7.804 1.00 94.19 275 MET A O 1
ATOM 2156 N N . VAL A 1 276 ? -14.186 -6.806 6.101 1.00 94.25 276 VAL A N 1
ATOM 2157 C CA . VAL A 1 276 ? -15.514 -7.389 5.839 1.00 94.25 276 VAL A CA 1
ATOM 2158 C C . VAL A 1 276 ? -15.983 -8.220 7.031 1.00 94.25 276 VAL A C 1
ATOM 2160 O O . VAL A 1 276 ? -17.134 -8.099 7.444 1.00 94.25 276 VAL A O 1
ATOM 2163 N N . ARG A 1 277 ? -15.090 -9.015 7.636 1.00 94.62 277 ARG A N 1
ATOM 2164 C CA . ARG A 1 277 ? -15.401 -9.771 8.855 1.00 94.62 277 ARG A CA 1
ATOM 2165 C C . ARG A 1 277 ? -15.835 -8.849 9.995 1.00 94.62 277 ARG A C 1
ATOM 2167 O O . ARG A 1 277 ? -16.795 -9.176 10.673 1.00 94.62 277 ARG A O 1
ATOM 2174 N N . LEU A 1 278 ? -15.137 -7.733 10.205 1.00 93.94 278 LEU A N 1
ATOM 2175 C CA . LEU A 1 278 ? -15.448 -6.768 11.264 1.00 93.94 278 LEU A CA 1
ATOM 2176 C C . LEU A 1 278 ? -16.754 -6.009 11.001 1.00 93.94 278 LEU A C 1
ATOM 2178 O O . LEU A 1 278 ? -17.515 -5.800 11.934 1.00 93.94 278 LEU A O 1
ATOM 2182 N N . LYS A 1 279 ? -17.041 -5.642 9.745 1.00 91.12 279 LYS A N 1
ATOM 2183 C CA . LYS A 1 279 ? -18.305 -4.985 9.361 1.00 91.12 279 LYS A CA 1
ATOM 2184 C C . LYS A 1 279 ? -19.527 -5.886 9.544 1.00 91.12 279 LYS A C 1
ATOM 2186 O O . LYS A 1 279 ? -20.600 -5.389 9.853 1.00 91.12 279 LYS A O 1
ATOM 2191 N N . ASN A 1 280 ? -19.352 -7.190 9.346 1.00 90.00 280 ASN A N 1
ATOM 2192 C CA . ASN A 1 280 ? -20.415 -8.187 9.481 1.00 90.00 280 ASN A CA 1
ATOM 2193 C C . ASN A 1 280 ? -20.417 -8.871 10.856 1.00 90.00 280 ASN A C 1
ATOM 2195 O O . ASN A 1 280 ? -21.106 -9.876 11.033 1.00 90.00 280 ASN A O 1
ATOM 2199 N N . LEU A 1 281 ? -19.598 -8.402 11.802 1.00 87.25 281 LEU A N 1
ATOM 2200 C CA . LEU A 1 281 ? -19.523 -8.997 13.126 1.00 87.25 281 LEU A CA 1
ATOM 2201 C C . LEU A 1 281 ? -20.761 -8.586 13.928 1.00 87.25 281 LEU A C 1
ATOM 2203 O O . LEU A 1 281 ? -20.815 -7.487 14.466 1.00 87.25 281 LEU A O 1
ATOM 2207 N N . ASP A 1 282 ? -21.732 -9.488 14.013 1.00 77.81 282 ASP A N 1
ATOM 2208 C CA . ASP A 1 282 ? -22.866 -9.366 14.926 1.00 77.81 282 ASP A CA 1
ATOM 2209 C C . ASP A 1 282 ? -22.469 -9.950 16.289 1.00 77.81 282 ASP A C 1
ATOM 2211 O O . ASP A 1 282 ? -22.288 -11.164 16.438 1.00 77.81 282 ASP A O 1
ATOM 2215 N N . VAL A 1 283 ? -22.217 -9.082 17.271 1.00 75.81 283 VAL A N 1
ATOM 2216 C CA . VAL A 1 283 ? -21.798 -9.502 18.614 1.00 75.81 283 VAL A CA 1
ATOM 2217 C C . VAL A 1 283 ? -23.038 -9.652 19.495 1.00 75.81 283 VAL A C 1
ATOM 2219 O O . VAL A 1 283 ? -23.578 -8.667 19.992 1.00 75.81 283 VAL A O 1
ATOM 2222 N N . ASP A 1 284 ? -23.457 -10.895 19.755 1.00 78.94 284 ASP A N 1
ATOM 2223 C CA . ASP A 1 284 ? -24.514 -11.185 20.736 1.00 78.94 284 ASP A CA 1
ATOM 2224 C C . ASP A 1 284 ? -24.001 -10.953 22.170 1.00 78.94 284 ASP A C 1
ATOM 2226 O O . ASP A 1 284 ? -23.484 -11.850 22.844 1.00 78.94 284 ASP A O 1
ATOM 2230 N N . LEU A 1 285 ? -24.151 -9.718 22.648 1.00 80.19 285 LEU A N 1
ATOM 2231 C CA . LEU A 1 285 ? -23.825 -9.327 24.020 1.00 80.19 285 LEU A CA 1
ATOM 2232 C C . LEU A 1 285 ? -24.921 -9.704 25.024 1.00 80.19 285 LEU A C 1
ATOM 2234 O O . LEU A 1 285 ? -24.700 -9.587 26.232 1.00 80.19 285 LEU A O 1
ATOM 2238 N N . ALA A 1 286 ? -26.085 -10.193 24.576 1.00 76.56 286 ALA A N 1
ATOM 2239 C CA . ALA A 1 286 ? -27.184 -10.554 25.472 1.00 76.56 286 ALA A CA 1
ATOM 2240 C C . ALA A 1 286 ? -26.802 -11.720 26.394 1.00 76.56 286 ALA A C 1
ATOM 2242 O O . ALA A 1 286 ? -27.234 -11.774 27.547 1.00 76.56 286 ALA A O 1
ATOM 2243 N N . ARG A 1 287 ? -25.932 -12.617 25.915 1.00 78.75 287 ARG A N 1
ATOM 2244 C CA . ARG A 1 287 ? -25.415 -13.769 26.671 1.00 78.75 287 ARG A CA 1
ATOM 2245 C C . ARG A 1 287 ? -24.175 -13.458 27.507 1.00 78.75 287 ARG A C 1
ATOM 2247 O O . ARG A 1 287 ? -23.685 -14.341 28.211 1.00 78.75 287 ARG A O 1
ATOM 2254 N N . LEU A 1 288 ? -23.654 -12.231 27.449 1.00 81.94 288 LEU A N 1
ATOM 2255 C CA . LEU A 1 288 ? -22.479 -11.845 28.220 1.00 81.94 288 LEU A CA 1
ATOM 2256 C C . LEU A 1 288 ? -22.822 -11.827 29.719 1.00 81.94 288 LEU A C 1
ATOM 2258 O O . LEU A 1 288 ? -23.625 -11.010 30.186 1.00 81.94 288 LEU A O 1
ATOM 2262 N N . GLN A 1 289 ? -22.201 -12.738 30.473 1.00 80.00 289 GLN A N 1
ATOM 2263 C CA . GLN A 1 289 ? -22.326 -12.822 31.928 1.00 80.00 289 GLN A CA 1
ATOM 2264 C C . GLN A 1 289 ? -21.428 -11.770 32.589 1.00 80.00 289 GLN A C 1
ATOM 2266 O O . GLN A 1 289 ? -20.236 -11.982 32.794 1.00 80.00 289 GLN A O 1
ATOM 2271 N N . LEU A 1 290 ? -22.010 -10.612 32.908 1.00 83.00 290 LEU A N 1
ATOM 2272 C CA . LEU A 1 290 ? -21.306 -9.489 33.545 1.00 83.00 290 LEU A CA 1
ATOM 2273 C C . LEU A 1 290 ? -21.195 -9.633 35.069 1.00 83.00 290 LEU A C 1
ATOM 2275 O O . LEU A 1 290 ? -20.278 -9.086 35.684 1.00 83.00 290 LEU A O 1
ATOM 2279 N N . ALA A 1 291 ? -22.131 -10.360 35.677 1.00 80.69 291 ALA A N 1
ATOM 2280 C CA . ALA A 1 291 ? -22.147 -10.691 37.094 1.00 80.69 291 ALA A CA 1
ATOM 2281 C C . ALA A 1 291 ? -22.881 -12.023 37.302 1.00 80.69 291 ALA A C 1
ATOM 2283 O O . ALA A 1 291 ? -23.861 -12.302 36.611 1.00 80.69 291 ALA A O 1
ATOM 2284 N N . SER A 1 292 ? -22.421 -12.831 38.260 1.00 80.00 292 SER A N 1
ATOM 2285 C CA . SER A 1 292 ? -23.169 -13.986 38.761 1.00 80.00 292 SER A CA 1
ATOM 2286 C C . SER A 1 292 ? -23.881 -13.601 40.054 1.00 80.00 292 SER A C 1
ATOM 2288 O O . SER A 1 292 ? -23.247 -13.115 40.992 1.00 80.00 292 SER A O 1
ATOM 2290 N N . ILE A 1 293 ? -25.191 -13.824 40.111 1.00 82.69 293 ILE A N 1
ATOM 2291 C CA . ILE A 1 293 ? -25.987 -13.582 41.316 1.00 82.69 293 ILE A CA 1
ATOM 2292 C C . ILE A 1 293 ? -25.909 -14.843 42.177 1.00 82.69 293 ILE A C 1
ATOM 2294 O O . ILE A 1 293 ? -26.480 -15.867 41.817 1.00 82.69 293 ILE A O 1
ATOM 2298 N N . ASP A 1 294 ? -25.184 -14.769 43.293 1.00 81.81 294 ASP A N 1
ATOM 2299 C CA . ASP A 1 294 ? -25.084 -15.868 44.266 1.00 81.81 294 ASP A CA 1
ATOM 2300 C C . ASP A 1 294 ? -26.387 -16.000 45.075 1.00 81.81 294 ASP A C 1
ATOM 2302 O O . ASP A 1 294 ? -26.974 -17.073 45.199 1.00 81.81 294 ASP A O 1
ATOM 2306 N N . ARG A 1 295 ? -26.914 -14.863 45.550 1.00 83.88 295 ARG A N 1
ATOM 2307 C CA . ARG A 1 295 ? -28.168 -14.798 46.303 1.00 83.88 295 ARG A CA 1
ATOM 2308 C C . ARG A 1 295 ? -29.000 -13.591 45.881 1.00 83.88 295 ARG A C 1
ATOM 2310 O O . ARG A 1 295 ? -28.530 -12.460 45.958 1.00 83.88 295 ARG A O 1
ATOM 2317 N N . GLN A 1 296 ? -30.245 -13.840 45.476 1.00 86.94 296 GLN A N 1
ATOM 2318 C CA . GLN A 1 296 ? -31.231 -12.780 45.248 1.00 86.94 296 GLN A CA 1
ATOM 2319 C C . GLN A 1 296 ? -31.685 -12.160 46.573 1.00 86.94 296 GLN A C 1
ATOM 2321 O O . GLN A 1 296 ? -31.649 -12.811 47.624 1.00 86.94 296 GLN A O 1
ATOM 2326 N N . ALA A 1 297 ? -32.136 -10.908 46.525 1.00 86.44 297 ALA A N 1
ATOM 2327 C CA . ALA A 1 297 ? -32.770 -10.276 47.672 1.00 86.44 297 ALA A CA 1
ATOM 2328 C C . ALA A 1 297 ? -34.034 -11.053 48.062 1.00 86.44 297 ALA A C 1
ATOM 2330 O O . ALA A 1 297 ? -34.800 -11.484 47.201 1.00 86.44 297 ALA A O 1
ATOM 2331 N N . VAL A 1 298 ? -34.233 -11.236 49.366 1.00 87.31 298 VAL A N 1
ATOM 2332 C CA . VAL A 1 298 ? -35.360 -11.981 49.940 1.00 87.31 298 VAL A CA 1
ATOM 2333 C C . VAL A 1 298 ? -36.040 -11.100 50.982 1.00 87.31 298 VAL A C 1
ATOM 2335 O O . VAL A 1 298 ? -35.382 -10.262 51.605 1.00 87.31 298 VAL A O 1
ATOM 2338 N N . GLU A 1 299 ? -37.343 -11.289 51.183 1.00 83.25 299 GLU A N 1
ATOM 2339 C CA . GLU A 1 299 ? -38.089 -10.556 52.203 1.00 83.25 299 GLU A CA 1
ATOM 2340 C C . GLU A 1 299 ? -37.499 -10.776 53.611 1.00 83.25 299 GLU A C 1
ATOM 2342 O O . GLU A 1 299 ? -37.109 -11.896 53.968 1.00 83.25 299 GLU A O 1
ATOM 2347 N N . PRO A 1 300 ? -37.413 -9.718 54.437 1.00 83.56 300 PRO A N 1
ATOM 2348 C CA . PRO A 1 300 ? -36.871 -9.814 55.780 1.00 83.56 300 PRO A CA 1
ATOM 2349 C C . PRO A 1 300 ? -37.840 -10.564 56.701 1.00 83.56 300 PRO A C 1
ATOM 2351 O O . PRO A 1 300 ? -39.025 -10.255 56.775 1.00 83.56 300 PRO A O 1
ATOM 2354 N N . SER A 1 301 ? -37.313 -11.495 57.498 1.00 79.12 301 SER A N 1
ATOM 2355 C CA . SER A 1 301 ? -38.098 -12.294 58.453 1.00 79.12 301 SER A CA 1
ATOM 2356 C C . SER A 1 301 ? -38.666 -11.493 59.637 1.00 79.12 301 SER A C 1
ATOM 2358 O O . SER A 1 301 ? -39.446 -12.019 60.428 1.00 79.12 301 SER A O 1
ATOM 2360 N N . GLY A 1 302 ? -38.266 -10.230 59.805 1.00 76.94 302 GLY A N 1
ATOM 2361 C CA . GLY A 1 302 ? -38.778 -9.336 60.838 1.00 76.94 302 GLY A CA 1
ATOM 2362 C C . GLY A 1 302 ? -38.178 -7.926 60.753 1.00 76.94 302 GLY A C 1
ATOM 2363 O O . GLY A 1 302 ? -37.142 -7.728 60.116 1.00 76.94 302 GLY A O 1
ATOM 2364 N N . PRO A 1 303 ? -38.808 -6.925 61.393 1.00 79.56 303 PRO A N 1
ATOM 2365 C CA . PRO A 1 303 ? -38.340 -5.543 61.353 1.00 79.56 303 PRO A CA 1
ATOM 2366 C C . PRO A 1 303 ? -37.008 -5.372 62.100 1.00 79.56 303 PRO A C 1
ATOM 2368 O O . PRO A 1 303 ? -36.873 -5.757 63.262 1.00 79.56 303 PRO A O 1
ATOM 2371 N N . ILE A 1 304 ? -36.032 -4.729 61.451 1.00 80.69 304 ILE A N 1
ATOM 2372 C CA . ILE A 1 304 ? -34.692 -4.471 62.014 1.00 80.69 304 ILE A CA 1
ATOM 2373 C C . ILE A 1 304 ? -34.754 -3.414 63.137 1.00 80.69 304 ILE A C 1
ATOM 2375 O O . ILE A 1 304 ? -33.971 -3.453 64.093 1.00 80.69 304 ILE A O 1
ATOM 2379 N N . LYS A 1 305 ? -35.700 -2.466 63.045 1.00 76.56 305 LYS A N 1
ATOM 2380 C CA . LYS A 1 305 ? -35.950 -1.397 64.026 1.00 76.56 305 LYS A CA 1
ATOM 2381 C C . LYS A 1 305 ? -37.460 -1.121 64.174 1.00 76.56 305 LYS A C 1
ATOM 2383 O O . LYS A 1 305 ? -38.186 -1.287 63.198 1.00 76.56 305 LYS A O 1
ATOM 2388 N N . PRO A 1 306 ? -37.928 -0.650 65.349 1.00 75.75 306 PRO A N 1
ATOM 2389 C CA . PRO A 1 306 ? -37.195 -0.544 66.610 1.00 75.75 306 PRO A CA 1
ATOM 2390 C C . PRO A 1 306 ? -37.113 -1.883 67.367 1.00 75.75 306 PRO A C 1
ATOM 2392 O O . PRO A 1 306 ? -38.052 -2.679 67.374 1.00 75.75 306 PRO A O 1
ATOM 2395 N N . LYS A 1 307 ? -35.999 -2.114 68.075 1.00 83.00 307 LYS A N 1
ATOM 2396 C CA . LYS A 1 307 ? -35.812 -3.289 68.942 1.00 83.00 307 LYS A CA 1
ATOM 2397 C C . LYS A 1 307 ? -36.692 -3.151 70.189 1.00 83.00 307 LYS A C 1
ATOM 2399 O O . LYS A 1 307 ? -36.252 -2.595 71.193 1.00 83.00 307 LYS A O 1
ATOM 2404 N N . ARG A 1 308 ? -37.930 -3.660 70.126 1.00 80.94 308 ARG A N 1
ATOM 2405 C CA . ARG A 1 308 ? -38.937 -3.557 71.206 1.00 80.94 308 ARG A CA 1
ATOM 2406 C C . ARG A 1 308 ? -38.380 -3.963 72.574 1.00 80.94 308 ARG A C 1
ATOM 2408 O O . ARG A 1 308 ? -38.645 -3.284 73.556 1.00 80.94 308 ARG A O 1
ATOM 2415 N N . LEU A 1 309 ? -37.538 -4.998 72.618 1.00 81.94 309 LEU A N 1
ATOM 2416 C CA . LEU A 1 309 ? -36.889 -5.456 73.849 1.00 81.94 309 LEU A CA 1
ATOM 2417 C C . LEU A 1 309 ? -35.920 -4.419 74.442 1.00 81.94 309 LEU A C 1
ATOM 2419 O O . LEU A 1 309 ? -35.941 -4.200 75.647 1.00 81.94 309 LEU A O 1
ATOM 2423 N N . LEU A 1 310 ? -35.108 -3.749 73.611 1.00 82.69 310 LEU A N 1
ATOM 2424 C CA . LEU A 1 310 ? -34.220 -2.679 74.085 1.00 82.69 310 LEU A CA 1
ATOM 2425 C C . LEU A 1 310 ? -35.018 -1.484 74.603 1.00 82.69 310 LEU A C 1
ATOM 2427 O O . LEU A 1 310 ? -34.648 -0.917 75.625 1.00 82.69 310 LEU A O 1
ATOM 2431 N N . ILE A 1 311 ? -36.122 -1.132 73.937 1.00 84.56 311 ILE A N 1
ATOM 2432 C CA . ILE A 1 311 ? -37.000 -0.049 74.398 1.00 84.56 311 ILE A CA 1
ATOM 2433 C C . ILE A 1 311 ? -37.585 -0.399 75.766 1.00 84.56 311 ILE A C 1
ATOM 2435 O O . ILE A 1 311 ? -37.460 0.393 76.695 1.00 84.56 311 ILE A O 1
ATOM 2439 N N . ILE A 1 312 ? -38.149 -1.599 75.923 1.00 86.25 312 ILE A N 1
ATOM 2440 C CA . ILE A 1 312 ? -38.721 -2.053 77.198 1.00 86.25 312 ILE A CA 1
ATOM 2441 C C . ILE A 1 312 ? -37.651 -2.081 78.299 1.00 86.25 312 ILE A C 1
ATOM 2443 O O . ILE A 1 312 ? -37.883 -1.543 79.377 1.00 86.25 312 ILE A O 1
ATOM 2447 N N . ALA A 1 313 ? -36.462 -2.627 78.023 1.00 87.81 313 ALA A N 1
ATOM 2448 C CA . ALA A 1 313 ? -35.359 -2.656 78.983 1.00 87.81 313 ALA A CA 1
ATOM 2449 C C . ALA A 1 313 ? -34.920 -1.243 79.401 1.00 87.81 313 ALA A C 1
ATOM 2451 O O . ALA A 1 313 ? -34.767 -0.976 80.592 1.00 87.81 313 ALA A O 1
ATOM 2452 N N . SER A 1 314 ? -34.782 -0.319 78.443 1.00 85.88 314 SER A N 1
ATOM 2453 C CA . SER A 1 314 ? -34.452 1.082 78.733 1.00 85.88 314 SER A CA 1
ATOM 2454 C C . SER A 1 314 ? -35.554 1.800 79.519 1.00 85.88 314 SER A C 1
ATOM 2456 O O . SER A 1 314 ? -35.248 2.582 80.415 1.00 85.88 314 SER A O 1
ATOM 2458 N N . GLY A 1 315 ? -36.827 1.486 79.253 1.00 89.25 315 GLY A N 1
ATOM 2459 C CA . GLY A 1 315 ? -37.974 2.031 79.976 1.00 89.25 315 GLY A CA 1
ATOM 2460 C C . GLY A 1 315 ? -38.044 1.544 81.422 1.00 89.25 315 GLY A C 1
ATOM 2461 O O . GLY A 1 315 ? -38.274 2.347 82.319 1.00 89.25 315 GLY A O 1
ATOM 2462 N N . ILE A 1 316 ? -37.777 0.257 81.670 1.00 91.31 316 ILE A N 1
ATOM 2463 C CA . ILE A 1 316 ? -37.701 -0.305 83.028 1.00 91.31 316 ILE A CA 1
ATOM 2464 C C . ILE A 1 316 ? -36.528 0.311 83.793 1.00 91.31 316 ILE A C 1
ATOM 2466 O O . ILE A 1 316 ? -36.704 0.750 84.926 1.00 91.31 316 ILE A O 1
ATOM 2470 N N . LEU A 1 317 ? -35.343 0.378 83.176 1.00 90.38 317 LEU A N 1
ATOM 2471 C CA . LEU A 1 317 ? -34.150 0.935 83.813 1.00 90.38 317 LEU A CA 1
ATOM 2472 C C . LEU A 1 317 ? -34.341 2.423 84.152 1.00 90.38 317 LEU A C 1
ATOM 2474 O O . LEU A 1 317 ? -34.038 2.852 85.264 1.00 90.38 317 LEU A O 1
ATOM 2478 N N . GLY A 1 318 ? -34.896 3.193 83.212 1.00 91.00 318 GLY A N 1
ATOM 2479 C CA . GLY A 1 318 ? -35.235 4.600 83.413 1.00 91.00 318 GLY A CA 1
ATOM 2480 C C . GLY A 1 318 ? -36.328 4.795 84.465 1.00 91.00 318 GLY A C 1
ATOM 2481 O O . GLY A 1 318 ? -36.194 5.650 85.336 1.00 91.00 318 GLY A O 1
ATOM 2482 N N . GLY A 1 319 ? -37.375 3.967 84.444 1.00 92.44 319 GLY A N 1
ATOM 2483 C CA . GLY A 1 319 ? -38.453 3.993 85.434 1.00 92.44 319 GLY A CA 1
ATOM 2484 C C . GLY A 1 319 ? -37.972 3.659 86.846 1.00 92.44 319 GLY A C 1
ATOM 2485 O O . GLY A 1 319 ? -38.369 4.325 87.799 1.00 92.44 319 GLY A O 1
ATOM 2486 N N . LEU A 1 320 ? -37.063 2.689 86.986 1.00 91.81 320 LEU A N 1
ATOM 2487 C CA . LEU A 1 320 ? -36.438 2.340 88.262 1.00 91.81 320 LEU A CA 1
ATOM 2488 C C . LEU A 1 320 ? -35.577 3.497 88.781 1.00 91.81 320 LEU A C 1
ATOM 2490 O O . LEU A 1 320 ? -35.708 3.872 89.943 1.00 91.81 320 LEU A O 1
ATOM 2494 N N . LEU A 1 321 ? -34.762 4.114 87.919 1.00 90.69 321 LEU A N 1
ATOM 2495 C CA . LEU A 1 321 ? -33.971 5.299 88.269 1.00 90.69 321 LEU A CA 1
ATOM 2496 C C . LEU A 1 321 ? -34.851 6.454 88.764 1.00 90.69 321 LEU A C 1
ATOM 2498 O O . LEU A 1 321 ? -34.591 7.011 89.829 1.00 90.69 321 LEU A O 1
ATOM 2502 N N . ILE A 1 322 ? -35.918 6.782 88.031 1.00 92.19 322 ILE A N 1
ATOM 2503 C CA . ILE A 1 322 ? -36.856 7.846 88.416 1.00 92.19 322 ILE A CA 1
ATOM 2504 C C . ILE A 1 322 ? -37.578 7.487 89.723 1.00 92.19 322 ILE A C 1
ATOM 2506 O O . ILE A 1 322 ? -37.725 8.343 90.594 1.00 92.19 322 ILE A O 1
ATOM 2510 N N . GLY A 1 323 ? -37.977 6.226 89.902 1.00 90.94 323 GLY A N 1
ATOM 2511 C CA . GLY A 1 323 ? -38.603 5.742 91.133 1.00 90.94 323 GLY A CA 1
ATOM 2512 C C . GLY A 1 323 ? -37.690 5.866 92.356 1.00 90.94 323 GLY A C 1
ATOM 2513 O O . GLY A 1 323 ? -38.126 6.349 93.400 1.00 90.94 323 GLY A O 1
ATOM 2514 N N . VAL A 1 324 ? -36.409 5.507 92.224 1.00 87.25 324 VAL A N 1
ATOM 2515 C CA . VAL A 1 324 ? -35.405 5.671 93.291 1.00 87.25 324 VAL A CA 1
ATOM 2516 C C . VAL A 1 324 ? -35.212 7.147 93.637 1.00 87.25 324 VAL A C 1
ATOM 2518 O O . VAL A 1 324 ? -35.225 7.505 94.815 1.00 87.25 324 VAL A O 1
ATOM 2521 N N . ILE A 1 325 ? -35.097 8.016 92.629 1.00 87.56 325 ILE A N 1
ATOM 2522 C CA . ILE A 1 325 ? -34.982 9.468 92.834 1.00 87.56 325 ILE A CA 1
ATOM 2523 C C . ILE A 1 325 ? -36.217 10.010 93.568 1.00 87.56 325 ILE A C 1
ATOM 2525 O O . ILE A 1 325 ? -36.080 10.780 94.517 1.00 87.56 325 ILE A O 1
ATOM 2529 N N . PHE A 1 326 ? -37.420 9.574 93.189 1.00 89.12 326 PHE A N 1
ATOM 2530 C CA . PHE A 1 326 ? -38.664 9.989 93.837 1.00 89.12 326 PHE A CA 1
ATOM 2531 C C . PHE A 1 326 ? -38.730 9.564 95.313 1.00 89.12 326 PHE A C 1
ATOM 2533 O O . PHE A 1 326 ? -39.109 10.362 96.171 1.00 89.12 326 PHE A O 1
ATOM 2540 N N . VAL A 1 327 ? -38.319 8.332 95.633 1.00 87.88 327 VAL A N 1
ATOM 2541 C CA . VAL A 1 327 ? -38.258 7.839 97.020 1.00 87.88 327 VAL A CA 1
ATOM 2542 C C . VAL A 1 327 ? -37.234 8.621 97.846 1.00 87.88 327 VAL A C 1
ATOM 2544 O O . VAL A 1 327 ? -37.544 9.014 98.970 1.00 87.88 327 VAL A O 1
ATOM 2547 N N . LEU A 1 328 ? -36.049 8.901 97.296 1.00 84.00 328 LEU A N 1
ATOM 2548 C CA . LEU A 1 328 ? -35.018 9.693 97.977 1.00 84.00 328 LEU A CA 1
ATOM 2549 C C . LEU A 1 328 ? -35.487 11.126 98.263 1.00 84.00 328 LEU A C 1
ATOM 2551 O O . LEU A 1 328 ? -35.303 11.617 99.376 1.00 84.00 328 LEU A O 1
ATOM 2555 N N . LEU A 1 329 ? -36.150 11.775 97.301 1.00 83.62 329 LEU A N 1
ATOM 2556 C CA . LEU A 1 329 ? -36.741 13.103 97.498 1.00 83.62 329 LEU A CA 1
ATOM 2557 C C . LEU A 1 329 ? -37.845 13.081 98.563 1.00 83.62 329 LEU A C 1
ATOM 2559 O O . LEU A 1 329 ? -37.885 13.958 99.424 1.00 83.62 329 LEU A O 1
ATOM 2563 N N . ARG A 1 330 ? -38.709 12.058 98.564 1.00 78.94 330 ARG A N 1
ATOM 2564 C CA . ARG A 1 330 ? -39.751 11.897 99.590 1.00 78.94 330 ARG A CA 1
ATOM 2565 C C . ARG A 1 330 ? -39.158 11.689 100.984 1.00 78.94 330 ARG A C 1
ATOM 2567 O O . ARG A 1 330 ? -39.678 12.246 101.946 1.00 78.94 330 ARG A O 1
ATOM 2574 N N . PHE A 1 331 ? -38.087 10.906 101.101 1.00 77.56 331 PHE A N 1
ATOM 2575 C CA . PHE A 1 331 ? -37.400 10.679 102.373 1.00 77.56 331 PHE A CA 1
ATOM 2576 C C . PHE A 1 331 ? -36.746 11.958 102.911 1.00 77.56 331 PHE A C 1
ATOM 2578 O O . PHE A 1 331 ? -36.784 12.198 104.114 1.00 77.56 331 PHE A O 1
ATOM 2585 N N . LEU A 1 332 ? -36.205 12.807 102.032 1.00 74.50 332 LEU A N 1
ATOM 2586 C CA . LEU A 1 332 ? -35.604 14.085 102.425 1.00 74.50 332 LEU A CA 1
ATOM 2587 C C . LEU A 1 332 ? -36.640 15.099 102.951 1.00 74.50 332 LEU A C 1
ATOM 2589 O O . LEU A 1 332 ? -36.306 15.946 103.774 1.00 74.50 332 LEU A O 1
ATOM 2593 N N . VAL A 1 333 ? -37.887 15.016 102.477 1.00 75.38 333 VAL A N 1
ATOM 2594 C CA . VAL A 1 333 ? -38.980 15.948 102.818 1.00 75.38 333 VAL A CA 1
ATOM 2595 C C . VAL A 1 333 ? -39.864 15.431 103.972 1.00 75.38 333 VAL A C 1
ATOM 2597 O O . VAL A 1 333 ? -40.667 16.184 104.519 1.00 75.38 333 VAL A O 1
ATOM 2600 N N . ALA A 1 334 ? -39.722 14.170 104.397 1.00 61.97 334 ALA A N 1
ATOM 2601 C CA . ALA A 1 334 ? -40.523 13.599 105.484 1.00 61.97 334 ALA A CA 1
ATOM 2602 C C . ALA A 1 334 ? -40.056 14.086 106.885 1.00 61.97 334 ALA A C 1
ATOM 2604 O O . ALA A 1 334 ? -38.887 13.899 107.235 1.00 61.97 334 ALA A O 1
ATOM 2605 N N . PRO A 1 335 ? -40.938 14.671 107.727 1.00 55.03 335 PRO A N 1
ATOM 2606 C CA . PRO A 1 335 ? -40.573 15.173 109.056 1.00 55.03 335 PRO A CA 1
ATOM 2607 C C . PRO A 1 335 ? -40.327 14.040 110.072 1.00 55.03 335 PRO A C 1
ATOM 2609 O O . PRO A 1 335 ? -41.096 13.083 110.167 1.00 55.03 335 PRO A O 1
ATOM 2612 N N . ARG A 1 336 ? -39.248 14.160 110.862 1.00 52.41 336 ARG A N 1
ATOM 2613 C CA . ARG A 1 336 ? -38.862 13.218 111.931 1.00 52.41 336 ARG A CA 1
ATOM 2614 C C . ARG A 1 336 ? -39.664 13.497 113.210 1.00 52.41 336 ARG A C 1
ATOM 2616 O O . ARG A 1 336 ? -39.485 14.551 113.811 1.00 52.41 336 ARG A O 1
ATOM 2623 N N . HIS A 1 337 ? -40.487 12.552 113.667 1.00 46.28 337 HIS A N 1
ATOM 2624 C CA . HIS A 1 337 ? -41.101 12.609 115.000 1.00 46.28 337 HIS A CA 1
ATOM 2625 C C . HIS A 1 337 ? -40.208 11.922 116.049 1.00 46.28 337 HIS A C 1
ATOM 2627 O O . HIS A 1 337 ? -39.933 10.728 115.959 1.00 46.28 337 HIS A O 1
ATOM 2633 N N . HIS A 1 338 ? -39.764 12.701 117.040 1.00 42.53 338 HIS A N 1
ATOM 2634 C CA . HIS A 1 338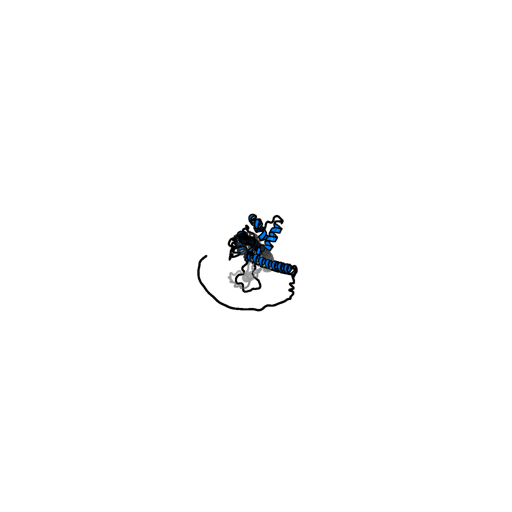 ? -39.138 12.249 118.285 1.00 42.53 338 HIS A CA 1
ATOM 2635 C C . HIS A 1 338 ? -40.197 11.664 119.239 1.00 42.53 338 HIS A C 1
ATOM 2637 O O . HIS A 1 338 ? -41.261 12.262 119.392 1.00 42.53 338 HIS A O 1
ATOM 2643 N N . LEU A 1 339 ? -39.898 10.554 119.926 1.00 46.56 339 LEU A N 1
ATOM 2644 C CA . LEU A 1 339 ? -40.663 10.086 121.090 1.00 46.56 339 LEU A CA 1
ATOM 2645 C C . LEU A 1 339 ? -39.768 10.099 122.334 1.00 46.56 339 LEU A C 1
ATOM 2647 O O . LEU A 1 339 ? -38.777 9.377 122.413 1.00 46.56 339 LEU A O 1
ATOM 2651 N N . VAL A 1 340 ? -40.147 10.958 123.278 1.00 41.97 340 VAL A N 1
ATOM 2652 C CA . VAL A 1 340 ? -39.682 11.031 124.666 1.00 41.97 340 VAL A CA 1
ATOM 2653 C C . VAL A 1 340 ? -40.679 10.224 125.503 1.00 41.97 340 VAL A C 1
ATOM 2655 O O . VAL A 1 340 ? -41.881 10.421 125.344 1.00 41.97 340 VAL A O 1
ATOM 2658 N N . VAL A 1 341 ? -40.210 9.326 126.375 1.00 43.59 341 VAL A N 1
ATOM 2659 C CA . VAL A 1 341 ? -41.046 8.688 127.408 1.00 43.59 341 VAL A CA 1
ATOM 2660 C C . VAL A 1 341 ? -40.419 8.971 128.769 1.00 43.59 341 VAL A C 1
ATOM 2662 O O . VAL A 1 341 ? -39.280 8.596 129.038 1.00 43.59 341 VAL A O 1
ATOM 2665 N N . GLU A 1 342 ? -41.185 9.694 129.575 1.00 38.31 342 GLU A N 1
ATOM 2666 C CA . GLU A 1 342 ? -40.919 10.158 130.933 1.00 38.31 342 GLU A CA 1
ATOM 2667 C C . GLU A 1 342 ? -41.311 9.068 131.950 1.00 38.31 342 GLU A C 1
ATOM 2669 O O . GLU A 1 342 ? -42.215 8.268 131.702 1.00 38.31 342 GLU A O 1
ATOM 2674 N N . ALA A 1 343 ? -40.603 9.005 133.077 1.00 38.34 343 ALA A N 1
ATOM 2675 C CA . ALA A 1 343 ? -40.737 7.972 134.101 1.00 38.34 343 ALA A CA 1
ATOM 2676 C C . ALA A 1 343 ? -41.269 8.540 135.429 1.00 38.34 343 ALA A C 1
ATOM 2678 O O . ALA A 1 343 ? -40.997 9.698 135.735 1.00 38.34 343 ALA A O 1
ATOM 2679 N N . GLN A 1 344 ? -41.851 7.628 136.234 1.00 41.84 344 GLN A N 1
ATOM 2680 C CA . GLN A 1 344 ? -42.032 7.622 137.708 1.00 41.84 344 GLN A CA 1
ATOM 2681 C C . GLN A 1 344 ? -43.413 8.032 138.291 1.00 41.84 344 GLN A C 1
ATOM 2683 O O . GLN A 1 344 ? -44.082 8.882 137.715 1.00 41.84 344 GLN A O 1
ATOM 2688 N N . PRO A 1 345 ? -43.775 7.590 139.528 1.00 54.66 345 PRO A N 1
ATOM 2689 C CA . PRO A 1 345 ? -43.595 6.256 140.168 1.00 54.66 345 PRO A CA 1
ATOM 2690 C C . PRO A 1 345 ? -44.701 5.861 141.219 1.00 54.66 345 PRO A C 1
ATOM 2692 O O . PRO A 1 345 ? -45.685 6.575 141.381 1.00 54.66 345 PRO A O 1
ATOM 2695 N N . LEU A 1 346 ? -44.413 4.796 142.011 1.00 35.16 346 LEU A N 1
ATOM 2696 C CA . LEU A 1 346 ? -44.917 4.403 143.364 1.00 35.16 346 LEU A CA 1
ATOM 2697 C C . LEU A 1 346 ? -46.309 3.705 143.455 1.00 35.16 346 LEU A C 1
ATOM 2699 O O . LEU A 1 346 ? -47.240 4.144 142.802 1.00 35.16 346 LEU A O 1
ATOM 2703 N N . ILE A 1 347 ? -46.608 2.691 144.292 1.00 39.66 347 ILE A N 1
ATOM 2704 C CA . ILE A 1 347 ? -45.888 1.777 145.214 1.00 39.66 347 ILE A CA 1
ATOM 2705 C C . ILE A 1 347 ? -46.898 0.695 145.716 1.00 39.66 347 ILE A C 1
ATOM 2707 O O . ILE A 1 347 ? -48.097 0.952 145.712 1.00 39.66 347 ILE A O 1
ATOM 2711 N N . ASP A 1 348 ? -46.381 -0.462 146.161 1.00 34.50 348 ASP A N 1
ATOM 2712 C CA . ASP A 1 348 ? -46.908 -1.490 147.097 1.00 34.50 348 ASP A CA 1
ATOM 2713 C C . ASP A 1 348 ? -48.338 -2.067 147.007 1.00 34.50 348 ASP A C 1
ATOM 2715 O O . ASP A 1 348 ? -49.343 -1.396 147.211 1.00 34.50 348 ASP A O 1
ATOM 2719 N N . THR A 1 349 ? -48.439 -3.403 146.968 1.00 39.94 349 THR A N 1
ATOM 2720 C CA . THR A 1 349 ? -48.572 -4.224 148.197 1.00 39.94 349 THR A CA 1
ATOM 2721 C C . THR A 1 349 ? -48.612 -5.726 147.881 1.00 39.94 349 THR A C 1
ATOM 2723 O O . THR A 1 349 ? -49.121 -6.176 146.858 1.00 39.94 349 THR A O 1
ATOM 2726 N N . LEU A 1 350 ? -48.002 -6.483 148.792 1.00 40.31 350 LEU A N 1
ATOM 2727 C CA . LEU A 1 350 ? -47.970 -7.939 148.915 1.00 40.31 350 LEU A CA 1
ATOM 2728 C C . LEU A 1 350 ? -49.379 -8.522 149.135 1.00 40.31 350 LEU A C 1
ATOM 2730 O O . LEU A 1 350 ? -50.202 -7.848 149.744 1.00 40.31 350 LEU A O 1
ATOM 2734 N N . ASP A 1 351 ? -49.617 -9.774 148.723 1.00 38.56 351 ASP A N 1
ATOM 2735 C CA . ASP A 1 351 ? -50.005 -10.899 149.608 1.00 38.56 351 ASP A CA 1
ATOM 2736 C C . ASP A 1 351 ? -50.645 -12.061 148.809 1.00 38.56 351 ASP A C 1
ATOM 2738 O O . ASP A 1 351 ? -51.531 -11.869 147.976 1.00 38.56 351 ASP A O 1
ATOM 2742 N N . GLN A 1 352 ? -50.178 -13.288 149.056 1.00 38.62 352 GLN A N 1
ATOM 2743 C CA . GLN A 1 352 ? -50.848 -14.533 148.651 1.00 38.62 352 GLN A CA 1
ATOM 2744 C C . GLN A 1 352 ? -51.774 -14.967 149.793 1.00 38.62 352 GLN A C 1
ATOM 2746 O O . GLN A 1 352 ? -51.422 -14.802 150.956 1.00 38.62 352 GLN A O 1
ATOM 2751 N N . PRO A 1 353 ? -52.866 -15.692 149.508 1.00 45.31 353 PRO A N 1
ATOM 2752 C CA . PRO A 1 353 ? -52.807 -17.103 149.897 1.00 45.31 353 PRO A CA 1
ATOM 2753 C C . PRO A 1 353 ? -53.533 -18.053 148.937 1.00 45.31 353 PRO A C 1
ATOM 2755 O O . PRO A 1 353 ? -54.473 -17.702 148.228 1.00 45.31 353 PRO A O 1
ATOM 2758 N N . GLY A 1 354 ? -53.096 -19.312 148.960 1.00 36.66 354 GLY A N 1
ATOM 2759 C CA . GLY A 1 354 ? -53.781 -20.423 148.311 1.00 36.66 354 GLY A CA 1
ATOM 2760 C C . GLY A 1 354 ? -54.959 -20.990 149.111 1.00 36.66 354 GLY A C 1
ATOM 2761 O O . GLY A 1 354 ? -55.031 -20.838 150.329 1.00 36.66 354 GLY A O 1
ATOM 2762 N N . LYS A 1 355 ? -55.838 -21.696 148.386 1.00 38.31 355 LYS A N 1
ATOM 2763 C CA . LYS A 1 355 ? -56.606 -22.928 148.705 1.00 38.31 355 LYS A CA 1
ATOM 2764 C C . LYS A 1 355 ? -57.744 -23.012 147.671 1.00 38.31 355 LYS A C 1
ATOM 2766 O O . LYS A 1 355 ? -58.430 -22.030 147.436 1.00 38.31 355 LYS A O 1
ATOM 2771 N N . ALA A 1 356 ? -57.791 -24.057 146.838 1.00 36.62 356 ALA A N 1
ATOM 2772 C CA . ALA A 1 356 ? -58.524 -25.309 147.089 1.00 36.62 356 ALA A CA 1
ATOM 2773 C C . ALA A 1 356 ? -60.022 -25.042 147.354 1.00 36.62 356 ALA A C 1
ATOM 2775 O O . ALA A 1 356 ? -60.346 -24.262 148.234 1.00 36.62 356 ALA A O 1
ATOM 2776 N N . ALA A 1 357 ? -61.007 -25.666 146.718 1.00 37.97 357 ALA A N 1
ATOM 2777 C CA . ALA A 1 357 ? -61.079 -26.792 145.799 1.00 37.97 357 ALA A CA 1
ATOM 2778 C C . ALA A 1 357 ? -62.567 -26.943 145.379 1.00 37.97 357 ALA A C 1
ATOM 2780 O O . ALA A 1 357 ? -63.423 -26.261 145.937 1.00 37.97 357 ALA A O 1
ATOM 2781 N N . VAL A 1 358 ? -62.844 -27.945 144.527 1.00 43.91 358 VAL A N 1
ATOM 2782 C CA . VAL A 1 358 ? -64.143 -28.650 144.378 1.00 43.91 358 VAL A CA 1
ATOM 2783 C C . VAL A 1 358 ? -65.233 -27.880 143.615 1.00 43.91 358 VAL A C 1
ATOM 2785 O O . VAL A 1 358 ? -65.395 -26.686 143.785 1.00 43.91 358 VAL A O 1
ATOM 2788 N N . ALA A 1 359 ? -66.131 -28.477 142.841 1.00 41.09 359 ALA A N 1
ATOM 2789 C CA . ALA A 1 359 ? -66.158 -29.602 141.910 1.00 41.09 359 ALA A CA 1
ATOM 2790 C C . ALA A 1 359 ? -67.540 -29.507 141.229 1.00 41.09 359 ALA A C 1
ATOM 2792 O O . ALA A 1 359 ? -68.501 -29.122 141.882 1.00 41.09 359 ALA A O 1
ATOM 2793 N N . LEU A 1 360 ? -67.609 -29.943 139.969 1.00 40.00 360 LEU A N 1
ATOM 2794 C CA . LEU A 1 360 ? -68.747 -30.598 139.301 1.00 40.00 360 LEU A CA 1
ATOM 2795 C C . LEU A 1 360 ? -70.141 -29.928 139.251 1.00 40.00 360 LEU A C 1
ATOM 2797 O O . LEU A 1 360 ? -70.778 -29.677 140.263 1.00 40.00 360 LEU A O 1
ATOM 2801 N N . SER A 1 361 ? -70.684 -29.955 138.018 1.00 40.12 361 SER A N 1
ATOM 2802 C CA . SER A 1 361 ? -72.118 -30.038 137.664 1.00 40.12 361 SER A CA 1
ATOM 2803 C C . SER A 1 361 ? -72.918 -28.728 137.800 1.00 40.12 361 SER A C 1
ATOM 2805 O O . SER A 1 361 ? -72.930 -28.122 138.853 1.00 40.12 361 SER A O 1
ATOM 2807 N N . SER A 1 362 ? -73.671 -28.210 136.823 1.00 40.50 362 SER A N 1
ATOM 2808 C CA . SER A 1 362 ? -74.120 -28.702 135.517 1.00 40.50 362 SER A CA 1
ATOM 2809 C C . SER A 1 362 ? -74.746 -27.555 134.705 1.00 40.50 362 SER A C 1
ATOM 2811 O O . SER A 1 362 ? -75.627 -26.869 135.213 1.00 40.50 362 SER A O 1
ATOM 2813 N N . ARG A 1 363 ? -74.351 -27.487 133.426 1.00 48.56 363 ARG A N 1
ATOM 2814 C CA . ARG A 1 363 ? -75.118 -27.151 132.205 1.00 48.56 363 ARG A CA 1
ATOM 2815 C C . ARG A 1 363 ? -75.976 -25.875 132.179 1.00 48.56 363 ARG A C 1
ATOM 2817 O O . ARG A 1 363 ? -77.180 -25.969 132.378 1.00 48.56 363 ARG A O 1
ATOM 2824 N N . VAL A 1 364 ? -75.361 -24.775 131.741 1.00 44.09 364 VAL A N 1
ATOM 2825 C CA . VAL A 1 364 ? -75.760 -23.871 130.635 1.00 44.09 364 VAL A CA 1
ATOM 2826 C C . VAL A 1 364 ? -74.477 -23.229 130.120 1.00 44.09 364 VAL A C 1
ATOM 2828 O O . VAL A 1 364 ? -73.601 -22.964 130.976 1.00 44.09 364 VAL A O 1
#

pLDDT: mean 82.66, std 16.05, range [34.5, 98.12]

Foldseek 3Di:
DQLLVLLLDPVLLVVLCVVVVVLLVQQDDPVDDSVVSSVCQSVPFWDKDFDDPPPPPPPDRDIDIGGDTDPPHPVQCSQQSSSVSSVVVVLVVVVVVVVVVLVVLLVVLVVVLVVLVVVLVVVLVVVLVVLLVVLVVLLVVLVVVLVVVQVVLVVVLVVLLVLLVVLLVVLVVLVFAAQADPVRSVCVVPPDDDPDDDDDPDPDPDRPNNRHNVVSVVVSVVSVPDDGPCVVDVVSVVSVVVNVCSVDDVVSVVSVPDPPCSVVRPPSVVSVVVSVCSVPDDDPSVPPPPDDDPDRDDDDPDRPDDPVVVVVVVVVVVVVVVVVVVVVVVVVPDDDDDDDDDDDDDDDDDDDDDDDDDDDDDDD